Protein AF-A0A7V5QCE8-F1 (afdb_monomer)

pLDDT: mean 85.96, std 11.59, range [43.66, 98.0]

Mean predicted aligned error: 12.0 Å

Structure (mmCIF, N/CA/C/O backbone):
data_AF-A0A7V5QCE8-F1
#
_entry.id   AF-A0A7V5QCE8-F1
#
loop_
_atom_site.group_PDB
_atom_site.id
_atom_site.type_symbol
_atom_site.label_atom_id
_atom_site.label_alt_id
_atom_site.label_comp_id
_atom_site.label_asym_id
_atom_site.label_entity_id
_atom_site.label_seq_id
_atom_site.pdbx_PDB_ins_code
_atom_site.Cartn_x
_atom_site.Cartn_y
_atom_site.Cartn_z
_atom_site.occupancy
_atom_site.B_iso_or_equiv
_atom_site.auth_seq_id
_atom_site.auth_comp_id
_atom_site.auth_asym_id
_atom_site.auth_atom_id
_atom_site.pdbx_PDB_model_num
ATOM 1 N N . GLY A 1 1 ? 12.795 -14.763 -8.910 1.00 82.62 1 GLY A N 1
ATOM 2 C CA . GLY A 1 1 ? 12.294 -13.460 -8.425 1.00 82.62 1 GLY A CA 1
ATOM 3 C C . GLY A 1 1 ? 13.406 -12.450 -8.528 1.00 82.62 1 GLY A C 1
ATOM 4 O O . GLY A 1 1 ? 13.446 -11.736 -9.514 1.00 82.62 1 GLY A O 1
ATOM 5 N N . TYR A 1 2 ? 14.346 -12.500 -7.583 1.00 88.38 2 TYR A N 1
ATOM 6 C CA . TYR A 1 2 ? 15.534 -11.642 -7.561 1.00 88.38 2 TYR A CA 1
ATOM 7 C C . TYR A 1 2 ? 16.381 -11.694 -8.834 1.00 88.38 2 TYR A C 1
ATOM 9 O O . TYR A 1 2 ? 16.757 -10.645 -9.325 1.00 88.38 2 TYR A O 1
ATOM 17 N N . GLU A 1 3 ? 16.598 -12.874 -9.421 1.00 92.88 3 GLU A N 1
ATOM 18 C CA . GLU A 1 3 ? 17.327 -12.991 -10.694 1.00 92.88 3 GLU A CA 1
ATOM 19 C C . GLU A 1 3 ? 16.679 -12.171 -11.818 1.00 92.88 3 GLU A C 1
ATOM 21 O O . GLU A 1 3 ? 17.340 -11.392 -12.486 1.00 92.88 3 GLU A O 1
ATOM 26 N N . ALA A 1 4 ? 15.360 -12.266 -11.984 1.00 93.75 4 ALA A N 1
ATOM 27 C CA . ALA A 1 4 ? 14.660 -11.457 -12.974 1.00 93.75 4 ALA A CA 1
ATOM 28 C C . ALA A 1 4 ? 14.664 -9.958 -12.613 1.00 93.75 4 ALA A C 1
ATOM 30 O O . ALA A 1 4 ? 14.749 -9.129 -13.510 1.00 93.75 4 ALA A O 1
ATOM 31 N N . THR A 1 5 ? 14.626 -9.592 -11.328 1.00 94.75 5 THR A N 1
ATOM 32 C CA . THR A 1 5 ? 14.847 -8.197 -10.910 1.00 94.75 5 THR A CA 1
ATOM 33 C C . THR A 1 5 ? 16.226 -7.706 -11.363 1.00 94.75 5 THR A C 1
ATOM 35 O O . THR A 1 5 ? 16.309 -6.681 -12.027 1.00 94.75 5 THR A O 1
ATOM 38 N N . ASP A 1 6 ? 17.288 -8.460 -11.080 1.00 94.25 6 ASP A N 1
ATOM 39 C CA . ASP A 1 6 ? 18.664 -8.138 -11.480 1.00 94.25 6 ASP A CA 1
ATOM 40 C C . ASP A 1 6 ? 18.814 -8.034 -13.007 1.00 94.25 6 ASP A C 1
ATOM 42 O O . ASP A 1 6 ? 19.388 -7.072 -13.514 1.00 94.25 6 ASP A O 1
ATOM 46 N N . LEU A 1 7 ? 18.210 -8.958 -13.759 1.00 95.44 7 LEU A N 1
ATOM 47 C CA . LEU A 1 7 ? 18.195 -8.913 -15.224 1.00 95.44 7 LEU A CA 1
ATOM 48 C C . LEU A 1 7 ? 17.471 -7.675 -15.775 1.00 95.44 7 LEU A C 1
ATOM 50 O O . LEU A 1 7 ? 17.908 -7.119 -16.780 1.00 95.44 7 LEU A O 1
ATOM 54 N N . ALA A 1 8 ? 16.398 -7.215 -15.123 1.00 94.62 8 ALA A N 1
ATOM 55 C CA . ALA A 1 8 ? 15.732 -5.967 -15.497 1.00 94.62 8 ALA A CA 1
ATOM 56 C C . ALA A 1 8 ? 16.593 -4.735 -15.188 1.00 94.62 8 ALA A C 1
ATOM 58 O O . ALA A 1 8 ? 16.663 -3.828 -16.013 1.00 94.62 8 ALA A O 1
ATOM 59 N N . LEU A 1 9 ? 17.280 -4.713 -14.040 1.00 93.06 9 LEU A N 1
ATOM 60 C CA . LEU A 1 9 ? 18.208 -3.634 -13.675 1.00 93.06 9 LEU A CA 1
ATOM 61 C C . LEU A 1 9 ? 19.393 -3.542 -14.647 1.00 93.06 9 LEU A C 1
ATOM 63 O O . LEU A 1 9 ? 19.863 -2.447 -14.933 1.00 93.06 9 LEU A O 1
ATOM 67 N N . LYS A 1 10 ? 19.849 -4.682 -15.174 1.00 94.31 10 LYS A N 1
ATOM 68 C CA . LYS A 1 10 ? 20.919 -4.781 -16.180 1.00 94.31 10 LYS A CA 1
ATOM 69 C C . LYS A 1 10 ? 20.431 -4.630 -17.627 1.00 94.31 10 LYS A C 1
ATOM 71 O O . LYS A 1 10 ? 21.206 -4.852 -18.551 1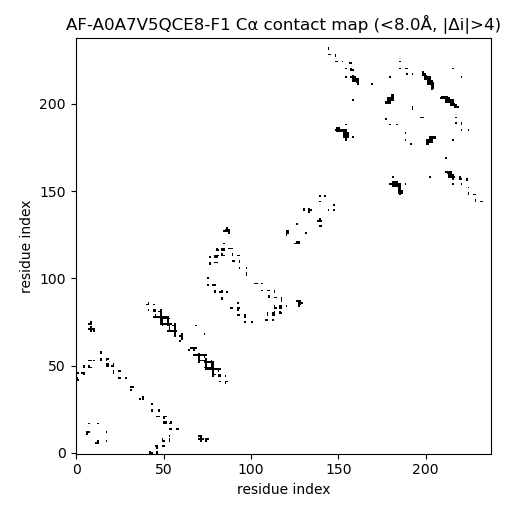.00 94.31 10 LYS A O 1
ATOM 76 N N . GLU A 1 11 ? 19.166 -4.257 -17.826 1.00 94.19 11 GLU A N 1
ATOM 77 C CA . GLU A 1 11 ? 18.586 -3.943 -19.142 1.00 94.19 11 GLU A CA 1
ATOM 78 C C . GLU A 1 11 ? 18.530 -5.140 -20.114 1.00 94.19 11 GLU A C 1
ATOM 80 O O . GLU A 1 11 ? 18.479 -4.971 -21.331 1.00 94.19 11 GLU A O 1
ATOM 85 N N . TYR A 1 12 ? 18.491 -6.374 -19.597 1.00 95.12 12 TYR A N 1
ATOM 86 C CA . TYR A 1 12 ? 18.444 -7.586 -20.429 1.00 95.12 12 TYR A CA 1
ATOM 87 C C . TYR A 1 12 ? 17.051 -7.933 -20.962 1.00 95.12 12 TYR A C 1
ATOM 89 O O . TYR A 1 12 ? 16.925 -8.805 -21.824 1.00 95.12 12 TYR A O 1
ATOM 97 N N . PHE A 1 13 ? 15.994 -7.296 -20.453 1.00 95.75 13 PHE A N 1
ATOM 98 C CA . PHE A 1 13 ? 14.627 -7.612 -20.854 1.00 95.75 13 PHE A CA 1
ATOM 99 C C . PHE A 1 13 ? 14.029 -6.568 -21.800 1.00 95.75 13 PHE A C 1
ATOM 101 O O . PHE A 1 13 ? 14.009 -5.382 -21.472 1.00 95.75 13 PHE A O 1
ATOM 108 N N . PRO A 1 14 ? 13.446 -6.997 -22.935 1.00 96.12 14 PRO A N 1
ATOM 109 C CA . PRO A 1 14 ? 12.660 -6.108 -23.775 1.00 96.12 14 PRO A CA 1
ATOM 110 C C . PRO A 1 14 ? 11.320 -5.765 -23.108 1.00 96.12 14 PRO A C 1
ATOM 112 O O . PRO A 1 14 ? 10.818 -6.500 -22.250 1.00 96.12 14 PRO A O 1
ATOM 115 N N . LEU A 1 15 ? 10.686 -4.686 -23.579 1.00 96.62 15 LEU A N 1
ATOM 116 C CA . LEU A 1 15 ? 9.432 -4.153 -23.031 1.00 96.62 15 LEU A CA 1
ATOM 117 C C . LEU A 1 15 ? 8.332 -5.216 -22.861 1.00 96.62 15 LEU A C 1
ATOM 119 O O . LEU A 1 15 ? 7.683 -5.278 -21.818 1.00 96.62 15 LEU A O 1
ATOM 123 N N . ALA A 1 16 ? 8.144 -6.081 -23.862 1.00 97.31 16 ALA A N 1
ATOM 124 C CA . ALA A 1 16 ? 7.129 -7.134 -23.820 1.00 97.31 16 ALA A CA 1
ATOM 125 C C . ALA A 1 16 ? 7.351 -8.121 -22.659 1.00 97.31 16 ALA A C 1
ATOM 127 O O . ALA A 1 16 ? 6.396 -8.513 -21.985 1.00 97.31 16 ALA A O 1
ATOM 128 N N . VAL A 1 17 ? 8.609 -8.487 -22.388 1.00 97.31 17 VAL A N 1
ATOM 129 C CA . VAL A 1 17 ? 8.956 -9.411 -21.301 1.00 97.31 17 VAL A CA 1
ATOM 130 C C . VAL A 1 17 ? 8.713 -8.744 -19.952 1.00 97.31 17 VAL A C 1
ATOM 132 O O . VAL A 1 17 ? 8.032 -9.338 -19.119 1.00 97.31 17 VAL A O 1
ATOM 135 N N . LEU A 1 18 ? 9.161 -7.497 -19.767 1.00 97.38 18 LEU A N 1
ATOM 136 C CA . LEU A 1 18 ? 8.938 -6.729 -18.534 1.00 97.38 18 LEU A CA 1
ATOM 137 C C . LEU A 1 18 ? 7.449 -6.650 -18.177 1.00 97.38 18 LEU A C 1
ATOM 139 O O . LEU A 1 18 ? 7.059 -6.998 -17.062 1.00 97.38 18 LEU A O 1
ATOM 143 N N . LEU A 1 19 ? 6.605 -6.263 -19.139 1.00 97.88 19 LEU A N 1
ATOM 144 C CA . LEU A 1 19 ? 5.160 -6.166 -18.924 1.00 97.88 19 LEU A CA 1
ATOM 145 C C . LEU A 1 19 ? 4.534 -7.537 -18.643 1.00 97.88 19 LEU A C 1
ATOM 147 O O . LEU A 1 19 ? 3.769 -7.672 -17.689 1.00 97.88 19 LEU A O 1
ATOM 151 N N . SER A 1 20 ? 4.886 -8.572 -19.414 1.00 97.56 20 SER A N 1
ATOM 152 C CA . SER A 1 20 ? 4.339 -9.923 -19.209 1.00 97.56 20 SER A CA 1
ATOM 153 C C . SER A 1 20 ? 4.662 -10.477 -17.817 1.00 97.56 20 SER A C 1
ATOM 155 O O . SER A 1 20 ? 3.779 -10.986 -17.123 1.00 97.56 20 SER A O 1
ATOM 157 N N . LEU A 1 21 ? 5.907 -10.307 -17.368 1.00 97.25 21 LEU A N 1
ATOM 158 C CA . LEU A 1 21 ? 6.383 -10.744 -16.064 1.00 97.25 21 LEU A CA 1
ATOM 159 C C . LEU A 1 21 ? 5.757 -9.937 -14.927 1.00 97.25 21 LEU A C 1
ATOM 161 O O . LEU A 1 21 ? 5.412 -10.508 -13.891 1.00 97.25 21 LEU A O 1
ATOM 165 N N . MET A 1 22 ? 5.562 -8.632 -15.123 1.00 97.50 22 MET A N 1
ATOM 166 C CA . MET A 1 22 ? 4.860 -7.772 -14.173 1.00 97.50 22 MET A CA 1
ATOM 167 C C . MET A 1 22 ? 3.433 -8.277 -13.921 1.00 97.50 22 MET A C 1
ATOM 169 O O . MET A 1 22 ? 3.061 -8.512 -12.769 1.00 97.50 22 MET A O 1
ATOM 173 N N . PHE A 1 23 ? 2.650 -8.518 -14.978 1.00 97.31 23 PHE A N 1
ATOM 174 C CA . PHE A 1 23 ? 1.280 -9.025 -14.842 1.00 97.31 23 PHE A CA 1
ATOM 175 C C . PHE A 1 23 ? 1.244 -10.439 -14.256 1.00 97.31 23 PHE A C 1
ATOM 177 O O . PHE A 1 23 ? 0.481 -10.698 -13.323 1.00 97.31 23 PHE A O 1
ATOM 184 N N . ALA A 1 24 ? 2.111 -11.338 -14.730 1.00 97.00 24 ALA A N 1
ATOM 185 C CA . ALA A 1 24 ? 2.207 -12.695 -14.196 1.00 97.00 24 ALA A CA 1
ATOM 186 C C . ALA A 1 24 ? 2.528 -12.693 -12.693 1.00 97.00 24 ALA A C 1
ATOM 188 O O . ALA A 1 24 ? 1.901 -13.412 -11.911 1.00 97.00 24 ALA A O 1
ATOM 189 N N . LYS A 1 25 ? 3.467 -11.844 -12.256 1.00 96.50 25 LYS A N 1
ATOM 190 C CA . LYS A 1 25 ? 3.832 -11.727 -10.842 1.00 96.50 25 LYS A CA 1
ATOM 191 C C . LYS A 1 25 ? 2.714 -11.117 -10.007 1.00 96.50 25 LYS A C 1
ATOM 193 O O . LYS A 1 25 ? 2.515 -11.568 -8.879 1.00 96.50 25 LYS A O 1
ATOM 198 N N . MET A 1 26 ? 1.987 -10.133 -10.532 1.00 95.69 26 MET A N 1
ATOM 199 C CA . MET A 1 26 ? 0.843 -9.531 -9.844 1.00 95.69 26 MET A CA 1
ATOM 200 C C . MET A 1 26 ? -0.228 -10.587 -9.549 1.00 95.69 26 MET A C 1
ATOM 202 O O . MET A 1 26 ? -0.635 -10.736 -8.397 1.00 95.69 26 MET A O 1
ATOM 206 N N . ILE A 1 27 ? -0.590 -11.394 -10.552 1.00 96.62 27 ILE A N 1
ATOM 207 C CA . ILE A 1 27 ? -1.548 -12.501 -10.408 1.00 96.62 27 ILE A CA 1
ATOM 208 C C . ILE A 1 27 ? -1.033 -13.534 -9.399 1.00 96.62 27 ILE A C 1
ATOM 210 O O . ILE A 1 27 ? -1.741 -13.886 -8.457 1.00 96.62 27 ILE A O 1
ATOM 214 N N . ALA A 1 28 ? 0.219 -13.979 -9.538 1.00 95.00 28 ALA A N 1
ATOM 215 C CA . ALA A 1 28 ? 0.806 -14.955 -8.622 1.00 95.00 28 ALA A CA 1
ATOM 216 C C . ALA A 1 28 ? 0.833 -14.448 -7.167 1.00 95.00 28 ALA A C 1
ATOM 218 O O . ALA A 1 28 ? 0.559 -15.204 -6.234 1.00 95.00 28 ALA A O 1
ATOM 219 N N . THR A 1 29 ? 1.128 -13.161 -6.964 1.00 93.81 29 THR A N 1
ATOM 220 C CA . THR A 1 29 ? 1.177 -12.540 -5.631 1.00 93.81 29 THR A CA 1
ATOM 221 C C . THR A 1 29 ? -0.222 -12.432 -5.029 1.00 93.81 29 THR A C 1
ATOM 223 O O . THR A 1 29 ? -0.402 -12.777 -3.863 1.00 93.81 29 THR A O 1
ATOM 226 N N . ALA A 1 30 ? -1.224 -12.047 -5.826 1.00 93.56 30 ALA A N 1
ATOM 227 C CA . ALA A 1 30 ? -2.620 -12.006 -5.402 1.00 93.56 30 ALA A CA 1
ATOM 228 C C . ALA A 1 30 ? -3.139 -13.395 -4.992 1.00 93.56 30 ALA A C 1
ATOM 230 O O . ALA A 1 30 ? -3.705 -13.533 -3.911 1.00 93.56 30 ALA A O 1
ATOM 231 N N . ILE A 1 31 ? -2.874 -14.436 -5.794 1.00 94.69 31 ILE A N 1
ATOM 232 C CA . ILE A 1 31 ? -3.248 -15.826 -5.471 1.00 94.69 31 ILE A CA 1
ATOM 233 C C . ILE A 1 31 ? -2.573 -16.283 -4.172 1.00 94.69 31 ILE A C 1
ATOM 235 O O . ILE A 1 31 ? -3.220 -16.884 -3.314 1.00 94.69 31 ILE A O 1
ATOM 239 N N . THR A 1 32 ? -1.288 -15.967 -3.995 1.00 93.12 32 THR A N 1
ATOM 240 C CA . THR A 1 32 ? -0.524 -16.349 -2.795 1.00 93.12 32 THR A CA 1
ATOM 241 C C . THR A 1 32 ? -1.080 -15.680 -1.534 1.00 93.12 32 THR A C 1
ATOM 243 O O . THR A 1 32 ? -1.289 -16.352 -0.523 1.00 93.12 32 THR A O 1
ATOM 246 N N . LEU A 1 33 ? -1.374 -14.375 -1.604 1.00 89.62 33 LEU A N 1
ATOM 247 C CA . LEU A 1 33 ? -1.984 -13.615 -0.506 1.00 89.62 33 LEU A CA 1
ATOM 248 C C . LEU A 1 33 ? -3.399 -14.119 -0.186 1.00 89.62 33 LEU A C 1
ATOM 250 O O . LEU A 1 33 ? -3.727 -14.322 0.982 1.00 89.62 33 LEU A O 1
ATOM 254 N N . ALA A 1 34 ? -4.221 -14.375 -1.209 1.00 89.88 34 ALA A N 1
ATOM 255 C CA . ALA A 1 34 ? -5.584 -14.883 -1.044 1.00 89.88 34 ALA A CA 1
ATOM 256 C C . ALA A 1 34 ? -5.613 -16.288 -0.421 1.00 89.88 34 ALA A C 1
ATOM 258 O O . ALA A 1 34 ? -6.472 -16.585 0.407 1.00 89.88 34 ALA A O 1
ATOM 259 N N . SER A 1 35 ? -4.626 -17.123 -0.750 1.00 91.81 35 SER A N 1
ATOM 260 C CA . SER A 1 35 ? -4.473 -18.474 -0.195 1.00 91.81 35 SER A CA 1
ATOM 261 C C . SER A 1 35 ? -3.982 -18.487 1.257 1.00 91.81 35 SER A C 1
ATOM 263 O O . SER A 1 35 ? -3.772 -19.561 1.815 1.00 91.81 35 SER A O 1
ATOM 265 N N . ARG A 1 36 ? -3.769 -17.312 1.878 1.00 86.50 36 ARG A N 1
ATOM 266 C CA . ARG A 1 36 ? -3.203 -17.158 3.231 1.00 86.50 36 ARG A CA 1
ATOM 267 C C . ARG A 1 36 ? -1.863 -17.880 3.403 1.00 86.50 36 ARG A C 1
ATOM 269 O O . ARG A 1 36 ? -1.509 -18.291 4.507 1.00 86.50 36 ARG A O 1
ATOM 276 N N . PHE A 1 37 ? -1.114 -18.037 2.314 1.00 86.88 37 PHE A N 1
ATOM 277 C CA . PHE A 1 37 ? 0.217 -18.618 2.377 1.00 86.88 37 PHE A CA 1
ATOM 278 C C . PHE A 1 37 ? 1.134 -17.673 3.163 1.00 86.88 37 PHE A C 1
ATOM 280 O O . PHE A 1 37 ? 1.025 -16.453 3.022 1.00 86.88 37 PHE A O 1
ATOM 287 N N . GLY A 1 38 ? 2.022 -18.224 3.996 1.00 74.31 38 GLY A N 1
ATOM 288 C CA . GLY A 1 38 ? 2.912 -17.479 4.898 1.00 74.31 38 GLY A CA 1
ATOM 289 C C . GLY A 1 38 ? 4.030 -16.713 4.181 1.00 74.31 38 GLY A C 1
ATOM 290 O O . GLY A 1 38 ? 5.205 -16.954 4.437 1.00 74.31 38 GLY A O 1
ATOM 291 N N . GLY A 1 39 ? 3.672 -15.824 3.255 1.00 80.50 39 GLY A N 1
ATOM 292 C CA . GLY A 1 39 ? 4.578 -14.954 2.512 1.00 80.50 39 GLY A CA 1
ATOM 293 C C . GLY A 1 39 ? 4.475 -13.486 2.932 1.00 80.50 39 GLY A C 1
ATOM 294 O O . GLY A 1 39 ? 3.624 -13.096 3.727 1.00 80.50 39 GLY A O 1
ATOM 295 N N . GLY A 1 40 ? 5.351 -12.658 2.363 1.00 87.25 40 GLY A N 1
ATOM 296 C CA . GLY A 1 40 ? 5.351 -11.206 2.545 1.00 87.25 40 GLY A CA 1
ATOM 297 C C . GLY A 1 40 ? 5.195 -10.452 1.223 1.00 87.25 40 GLY A C 1
ATOM 298 O O . GLY A 1 40 ? 5.386 -11.012 0.144 1.00 87.25 40 GLY A O 1
ATOM 299 N N . VAL A 1 41 ? 4.892 -9.155 1.311 1.00 92.44 41 VAL A N 1
ATOM 300 C CA . VAL A 1 41 ? 4.712 -8.267 0.143 1.00 92.44 41 VAL A CA 1
ATOM 301 C C . VAL A 1 41 ? 5.996 -7.572 -0.317 1.00 92.44 41 VAL A C 1
ATOM 303 O O . VAL A 1 41 ? 6.027 -7.025 -1.413 1.00 92.44 41 VAL A O 1
ATOM 306 N N . PHE A 1 42 ? 7.070 -7.659 0.472 1.00 92.81 42 PHE A N 1
ATOM 307 C CA . PHE A 1 42 ? 8.336 -6.958 0.238 1.00 92.81 42 PHE A CA 1
ATOM 308 C C . PHE A 1 42 ? 9.036 -7.345 -1.079 1.00 92.81 42 PHE A C 1
ATOM 310 O O . PHE A 1 42 ? 9.282 -6.510 -1.946 1.00 92.81 42 PHE A O 1
ATOM 317 N N . SER A 1 43 ? 9.351 -8.631 -1.264 1.00 93.88 43 SER A N 1
ATOM 318 C CA . SER A 1 43 ? 10.028 -9.087 -2.487 1.00 93.88 43 SER A CA 1
ATOM 319 C C . SER A 1 43 ? 9.160 -8.892 -3.745 1.00 93.88 43 SER A C 1
ATOM 321 O O . SER A 1 43 ? 9.677 -8.398 -4.751 1.00 93.88 43 SER A O 1
ATOM 323 N N . PRO A 1 44 ? 7.841 -9.190 -3.719 1.00 95.06 44 PRO A N 1
ATOM 324 C CA . PRO A 1 44 ? 6.949 -8.840 -4.821 1.00 95.06 44 PRO A CA 1
ATOM 325 C C . PRO A 1 44 ? 6.913 -7.344 -5.149 1.00 95.06 44 PRO A C 1
ATOM 327 O O . PRO A 1 44 ? 6.921 -7.011 -6.330 1.00 95.06 44 PRO A O 1
ATOM 330 N N . SER A 1 45 ? 6.910 -6.446 -4.156 1.00 95.56 45 SER A N 1
ATOM 331 C CA . SER A 1 45 ? 6.873 -5.001 -4.418 1.00 95.56 45 SER A CA 1
ATOM 332 C C . SER A 1 45 ? 8.143 -4.502 -5.104 1.00 95.56 45 SER A C 1
ATOM 334 O O . SER A 1 45 ? 8.047 -3.733 -6.057 1.00 95.56 45 SER A O 1
ATOM 336 N N . LEU A 1 46 ? 9.318 -4.997 -4.691 1.00 95.88 46 LEU A N 1
ATOM 337 C CA . LEU A 1 46 ? 10.582 -4.682 -5.366 1.00 95.88 46 LEU A CA 1
ATOM 338 C C . LEU A 1 46 ? 10.569 -5.156 -6.821 1.00 95.88 46 LEU A C 1
ATOM 340 O O . LEU A 1 46 ? 10.906 -4.407 -7.734 1.00 95.88 46 LEU A O 1
ATOM 344 N N . TYR A 1 47 ? 10.142 -6.402 -7.035 1.00 97.12 47 TYR A N 1
ATOM 345 C CA . TYR A 1 47 ? 10.052 -6.998 -8.363 1.00 97.12 47 TYR A CA 1
ATOM 346 C C . TYR A 1 47 ? 9.126 -6.205 -9.286 1.00 97.12 47 TYR A C 1
ATOM 348 O O . TYR A 1 47 ? 9.516 -5.843 -10.392 1.00 97.12 47 TYR A O 1
ATOM 356 N N . LEU A 1 48 ? 7.900 -5.930 -8.833 1.00 97.81 48 LEU A N 1
ATOM 357 C CA . LEU A 1 48 ? 6.908 -5.204 -9.623 1.00 97.81 48 LEU A CA 1
ATOM 358 C C . LEU A 1 48 ? 7.388 -3.789 -9.947 1.00 97.81 48 LEU A C 1
ATOM 360 O O . LEU A 1 48 ? 7.241 -3.353 -11.085 1.00 97.81 48 LEU A O 1
ATOM 364 N N . GLY A 1 49 ? 8.017 -3.110 -8.986 1.00 97.38 49 GLY A N 1
ATOM 365 C CA . GLY A 1 49 ? 8.603 -1.795 -9.210 1.00 97.38 49 GLY A CA 1
ATOM 366 C C . GLY A 1 49 ? 9.740 -1.802 -10.229 1.00 97.38 49 GLY A C 1
ATOM 367 O O . GLY A 1 49 ? 9.766 -0.936 -11.099 1.00 97.38 49 GLY A O 1
ATOM 368 N N . ALA A 1 50 ? 10.632 -2.796 -10.186 1.00 97.38 50 ALA A N 1
ATOM 369 C CA . ALA A 1 50 ? 11.710 -2.927 -11.166 1.00 97.38 50 ALA A CA 1
ATOM 370 C C . ALA A 1 50 ? 11.175 -3.147 -12.588 1.00 97.38 50 ALA A C 1
ATOM 372 O O . ALA A 1 50 ? 11.618 -2.484 -13.524 1.00 97.38 50 ALA A O 1
ATOM 373 N N . MET A 1 51 ? 10.182 -4.031 -12.749 1.00 98.00 51 MET A N 1
ATOM 374 C CA . MET A 1 51 ? 9.560 -4.280 -14.055 1.00 98.00 51 MET A CA 1
ATOM 375 C C . MET A 1 51 ? 8.828 -3.040 -14.581 1.00 98.00 51 MET A C 1
ATOM 377 O O . MET A 1 51 ? 8.991 -2.680 -15.745 1.00 98.00 51 MET A O 1
ATOM 381 N N . ALA A 1 52 ? 8.047 -2.372 -13.725 1.00 97.88 52 ALA A N 1
ATOM 382 C CA . ALA A 1 52 ? 7.299 -1.171 -14.089 1.00 97.88 52 ALA A CA 1
ATOM 383 C C . ALA A 1 52 ? 8.229 -0.004 -14.447 1.00 97.88 52 ALA A C 1
ATOM 385 O O . ALA A 1 52 ? 8.026 0.658 -15.462 1.00 97.88 52 ALA A O 1
ATOM 386 N N . GLY A 1 53 ? 9.272 0.217 -13.645 1.00 96.81 53 GLY A N 1
ATOM 387 C CA . GLY A 1 53 ? 10.278 1.248 -13.880 1.00 96.81 53 GLY A CA 1
ATOM 388 C C . GLY A 1 53 ? 11.082 1.000 -15.154 1.00 96.81 53 GLY A C 1
ATOM 389 O O . GLY A 1 53 ? 11.204 1.900 -15.978 1.00 96.81 53 GLY A O 1
ATOM 390 N N . GLY A 1 54 ? 11.557 -0.229 -15.376 1.00 96.56 54 GLY A N 1
ATOM 391 C CA . GLY A 1 54 ? 12.266 -0.589 -16.608 1.00 96.56 54 GLY A CA 1
ATOM 392 C C . GLY A 1 54 ? 11.387 -0.423 -17.850 1.00 96.56 54 GLY A C 1
ATOM 393 O O . GLY A 1 54 ? 11.817 0.158 -18.846 1.00 96.56 54 GLY A O 1
ATOM 394 N N . ALA A 1 55 ? 10.121 -0.852 -17.774 1.00 97.19 55 ALA A N 1
ATOM 395 C CA . ALA A 1 55 ? 9.158 -0.667 -18.858 1.00 97.19 55 ALA A CA 1
ATOM 396 C C . ALA A 1 55 ? 8.913 0.821 -19.142 1.00 97.19 55 ALA A C 1
ATOM 398 O O . ALA A 1 55 ? 8.928 1.236 -20.301 1.00 97.19 55 ALA A O 1
ATOM 399 N N . PHE A 1 56 ? 8.749 1.632 -18.092 1.00 95.88 56 PHE A N 1
ATOM 400 C CA . PHE A 1 56 ? 8.634 3.082 -18.215 1.00 95.88 56 PHE A CA 1
ATOM 401 C C . PHE A 1 56 ? 9.872 3.694 -18.877 1.00 95.88 56 PHE A C 1
ATOM 403 O O . PHE A 1 56 ? 9.717 4.508 -19.781 1.00 95.88 56 PHE A O 1
ATOM 410 N N . GLY A 1 57 ? 11.079 3.270 -18.496 1.00 94.62 57 GLY A N 1
ATOM 411 C CA . GLY A 1 57 ? 12.328 3.746 -19.094 1.00 94.62 57 GLY A CA 1
ATOM 412 C C . GLY A 1 57 ? 12.407 3.484 -20.600 1.00 94.62 57 GLY A C 1
ATOM 413 O O . GLY A 1 57 ? 12.695 4.400 -21.364 1.00 94.62 57 GLY A O 1
ATOM 414 N N . ILE A 1 58 ? 12.070 2.267 -21.047 1.00 94.50 58 ILE A N 1
ATOM 415 C CA . ILE A 1 58 ? 12.055 1.920 -22.481 1.00 94.50 58 ILE A CA 1
ATOM 416 C C . ILE A 1 58 ? 11.012 2.753 -23.243 1.00 94.50 58 ILE A C 1
ATOM 418 O O . ILE A 1 58 ? 11.287 3.256 -24.335 1.00 94.50 58 ILE A O 1
ATOM 422 N N . ILE A 1 59 ? 9.816 2.924 -22.672 1.00 94.00 59 ILE A N 1
ATOM 423 C CA . ILE A 1 59 ? 8.757 3.743 -23.279 1.00 94.00 59 ILE A CA 1
ATOM 424 C C . ILE A 1 59 ? 9.206 5.206 -23.365 1.00 94.00 59 ILE A C 1
ATOM 426 O O . ILE A 1 59 ? 9.098 5.813 -24.427 1.00 94.00 59 ILE A O 1
ATOM 430 N N . ALA A 1 60 ? 9.749 5.766 -22.283 1.00 91.75 60 ALA A N 1
ATOM 431 C CA . ALA A 1 60 ? 10.211 7.150 -22.228 1.00 91.75 60 ALA A CA 1
ATOM 432 C C . ALA A 1 60 ? 11.326 7.420 -23.249 1.00 91.75 60 ALA A C 1
ATOM 434 O O . ALA A 1 60 ? 11.239 8.396 -23.995 1.00 91.75 60 ALA A O 1
ATOM 435 N N . ALA A 1 61 ? 12.308 6.521 -23.352 1.00 90.88 61 ALA A N 1
ATOM 436 C CA . ALA A 1 61 ? 13.381 6.604 -24.343 1.00 90.88 61 ALA A CA 1
ATOM 437 C C . ALA A 1 61 ? 12.868 6.522 -25.792 1.00 90.88 61 ALA A C 1
ATOM 439 O O . ALA A 1 61 ? 13.483 7.085 -26.693 1.00 90.88 61 ALA A O 1
ATOM 440 N N . SER A 1 62 ? 11.721 5.873 -26.027 1.00 88.56 62 SER A N 1
ATOM 441 C CA . SER A 1 62 ? 11.105 5.802 -27.360 1.00 88.56 62 SER A CA 1
ATOM 442 C C . SER A 1 62 ? 10.490 7.137 -27.804 1.00 88.56 62 SER A C 1
ATOM 444 O O . SER A 1 62 ? 10.425 7.406 -29.001 1.00 88.56 62 SER A O 1
ATOM 446 N N . PHE A 1 63 ? 10.039 7.975 -26.862 1.00 88.44 63 PHE A N 1
ATOM 447 C CA . PHE A 1 63 ? 9.477 9.302 -27.154 1.00 88.44 63 PHE A CA 1
ATOM 448 C C . PHE A 1 63 ? 10.516 10.423 -27.081 1.00 88.44 63 PHE A C 1
ATOM 450 O O . PHE A 1 63 ? 10.444 11.372 -27.859 1.00 88.44 63 PHE A O 1
ATOM 457 N N . TYR A 1 64 ? 11.478 10.316 -26.161 1.00 88.25 64 TYR A N 1
ATOM 458 C CA . TYR A 1 64 ? 12.502 11.331 -25.916 1.00 88.25 64 TYR A CA 1
ATOM 459 C C . TYR A 1 64 ? 13.901 10.694 -25.829 1.00 88.25 64 TYR A C 1
ATOM 461 O O . TYR A 1 64 ? 14.459 10.602 -24.733 1.00 88.25 64 TYR A O 1
ATOM 469 N N . PRO A 1 65 ? 14.491 10.264 -26.961 1.00 81.88 65 PRO A N 1
ATOM 470 C CA . PRO A 1 65 ? 15.763 9.536 -26.970 1.00 81.88 65 PRO A CA 1
ATOM 471 C C . PRO A 1 65 ? 16.921 10.335 -26.362 1.00 81.88 65 PRO A C 1
ATOM 473 O O . PRO A 1 65 ? 17.747 9.776 -25.651 1.00 81.88 65 PRO A O 1
ATOM 476 N N . ASP A 1 66 ? 16.940 11.651 -26.590 1.00 79.00 66 ASP A N 1
ATOM 477 C CA . ASP A 1 66 ? 18.028 12.536 -26.151 1.00 79.00 66 ASP A CA 1
ATOM 478 C C . ASP A 1 66 ? 17.915 12.970 -24.677 1.00 79.00 66 ASP A C 1
ATOM 480 O O . ASP A 1 66 ? 18.864 13.512 -24.114 1.00 79.00 66 ASP A O 1
ATOM 484 N N . LEU A 1 67 ? 16.752 12.760 -24.048 1.00 76.06 67 LEU A N 1
ATOM 485 C CA . LEU A 1 67 ? 16.477 13.131 -22.650 1.00 76.06 67 LEU A CA 1
ATOM 486 C C . LEU A 1 67 ? 16.321 11.910 -21.731 1.00 76.06 67 LEU A C 1
ATOM 488 O O . LEU A 1 67 ? 16.249 12.064 -20.511 1.00 76.06 67 LEU A O 1
ATOM 492 N N . GLY A 1 68 ? 16.210 10.710 -22.304 1.00 69.69 68 GLY A N 1
ATOM 493 C CA . GLY A 1 68 ? 16.010 9.471 -21.567 1.00 69.69 68 GLY A CA 1
ATOM 494 C C . GLY A 1 68 ? 17.288 9.000 -20.877 1.00 69.69 68 GLY A C 1
ATOM 495 O O . GLY A 1 68 ? 18.334 8.863 -21.505 1.00 69.69 68 GLY A O 1
ATOM 496 N N . SER A 1 69 ? 17.191 8.701 -19.582 1.00 81.56 69 SER A N 1
ATOM 497 C CA . SER A 1 69 ? 18.225 7.938 -18.872 1.00 81.56 69 SER A CA 1
ATOM 498 C C . SER A 1 69 ? 18.174 6.447 -19.237 1.00 81.56 69 SER A C 1
ATOM 500 O O . SER A 1 69 ? 17.252 5.979 -19.906 1.00 81.56 69 SER A O 1
ATOM 502 N N . SER A 1 70 ? 19.154 5.678 -18.759 1.00 87.56 70 SER A N 1
ATOM 503 C CA . SER A 1 70 ? 19.187 4.226 -18.954 1.00 87.56 70 SER A CA 1
ATOM 504 C C . SER A 1 70 ? 17.952 3.545 -18.341 1.00 87.56 70 SER A C 1
ATOM 506 O O . SER A 1 70 ? 17.435 3.973 -17.301 1.00 87.56 70 SER A O 1
ATOM 508 N N . SER A 1 71 ? 17.456 2.477 -18.973 1.00 88.69 71 SER A N 1
ATOM 509 C CA . SER A 1 71 ? 16.247 1.787 -18.500 1.00 88.69 71 SER A CA 1
ATOM 510 C C . SER A 1 71 ? 16.454 1.137 -17.125 1.00 88.69 71 SER A C 1
ATOM 512 O O . SER A 1 71 ? 15.521 1.084 -16.318 1.00 88.69 71 SER A O 1
ATOM 514 N N . GLY A 1 72 ? 17.694 0.752 -16.808 1.00 91.50 72 GLY A N 1
ATOM 515 C CA . GLY A 1 72 ? 18.097 0.228 -15.506 1.00 91.50 72 GLY A CA 1
ATOM 516 C C . GLY A 1 72 ? 17.957 1.258 -14.387 1.00 91.50 72 GLY A C 1
ATOM 517 O O . GLY A 1 72 ? 17.482 0.927 -13.299 1.00 91.50 72 GLY A O 1
ATOM 518 N N . LEU A 1 73 ? 18.258 2.533 -14.659 1.00 92.19 73 LEU A N 1
ATOM 519 C CA . LEU A 1 73 ? 18.051 3.617 -13.697 1.00 92.19 73 LEU A CA 1
ATOM 520 C C . LEU A 1 73 ? 16.566 3.756 -13.346 1.00 92.19 73 LEU A C 1
ATOM 522 O O . LEU A 1 73 ? 16.208 3.783 -12.167 1.00 92.19 73 LEU A O 1
ATOM 526 N N . TYR A 1 74 ? 15.681 3.775 -14.346 1.00 94.31 74 TYR A N 1
ATOM 527 C CA . TYR A 1 74 ? 14.238 3.821 -14.093 1.00 94.31 74 TYR A CA 1
ATOM 528 C C . TYR A 1 74 ? 13.737 2.570 -13.365 1.00 94.31 74 TYR A C 1
ATOM 530 O O . TYR A 1 74 ? 12.857 2.687 -12.512 1.00 94.31 74 TYR A O 1
ATOM 538 N N . ALA A 1 75 ? 14.309 1.391 -13.633 1.00 95.69 75 ALA A N 1
ATOM 539 C CA . ALA A 1 75 ? 14.002 0.169 -12.891 1.00 95.69 75 ALA A CA 1
ATOM 540 C C . ALA A 1 75 ? 14.352 0.298 -11.398 1.00 95.69 75 ALA A C 1
ATOM 542 O O . ALA A 1 75 ? 13.528 -0.050 -10.553 1.00 95.69 75 ALA A O 1
ATOM 543 N N . ILE A 1 76 ? 15.515 0.860 -11.050 1.00 95.06 76 ILE A N 1
ATOM 544 C CA . ILE A 1 76 ? 15.907 1.114 -9.650 1.00 95.06 76 ILE A CA 1
ATOM 545 C C . ILE A 1 76 ? 14.937 2.093 -8.977 1.00 95.06 76 ILE A C 1
ATOM 547 O O . ILE A 1 76 ? 14.450 1.839 -7.871 1.00 95.06 76 ILE A O 1
ATOM 551 N N . LEU A 1 77 ? 14.618 3.198 -9.652 1.00 95.50 77 LEU A N 1
ATOM 552 C CA . LEU A 1 77 ? 13.698 4.206 -9.124 1.00 95.50 77 LEU A CA 1
ATOM 553 C C . LEU A 1 77 ? 12.279 3.643 -8.935 1.00 95.50 77 LEU A C 1
ATOM 555 O O . LEU A 1 77 ? 11.656 3.870 -7.896 1.00 95.50 77 LEU A O 1
ATOM 559 N N . GLY A 1 78 ? 11.785 2.860 -9.897 1.00 96.56 78 GLY A N 1
ATOM 560 C CA . GLY A 1 78 ? 10.492 2.178 -9.818 1.00 96.56 78 GLY A CA 1
ATOM 561 C C . GLY A 1 78 ? 10.449 1.122 -8.714 1.00 96.56 78 GLY A C 1
ATOM 562 O O . GLY A 1 78 ? 9.467 1.048 -7.972 1.00 96.56 78 GLY A O 1
ATOM 563 N N . MET A 1 79 ? 11.528 0.350 -8.550 1.00 95.88 79 MET A N 1
ATOM 564 C CA . MET A 1 79 ? 11.701 -0.624 -7.468 1.00 95.88 79 MET A CA 1
ATOM 565 C C . MET A 1 79 ? 11.519 0.037 -6.098 1.00 95.88 79 MET A C 1
ATOM 567 O O . MET A 1 79 ? 10.727 -0.448 -5.286 1.00 95.88 79 MET A O 1
ATOM 571 N N . GLY A 1 80 ? 12.193 1.167 -5.859 1.00 95.81 80 GLY A N 1
ATOM 572 C CA . GLY A 1 80 ? 12.036 1.927 -4.620 1.00 95.81 80 GLY A CA 1
ATOM 573 C C . GLY A 1 80 ? 10.657 2.564 -4.477 1.00 95.81 80 GLY A C 1
ATOM 574 O O . GLY A 1 80 ? 10.053 2.465 -3.412 1.00 95.81 80 GLY A O 1
ATOM 575 N N . GLY A 1 81 ? 10.120 3.163 -5.543 1.00 96.75 81 GLY A N 1
ATOM 576 C CA . GLY A 1 81 ? 8.812 3.822 -5.526 1.00 96.75 81 GLY A CA 1
ATOM 577 C C . GLY A 1 81 ? 7.668 2.878 -5.149 1.00 96.75 81 GLY A C 1
ATOM 578 O O . GLY A 1 81 ? 6.871 3.203 -4.266 1.00 96.75 81 GLY A O 1
ATOM 579 N N . VAL A 1 82 ? 7.602 1.691 -5.760 1.00 96.75 82 VAL A N 1
ATOM 580 C CA . VAL A 1 82 ? 6.557 0.698 -5.454 1.00 96.75 82 VAL A CA 1
ATOM 581 C C . VAL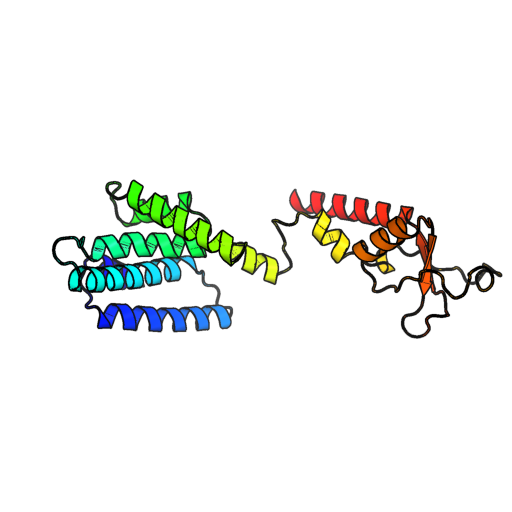 A 1 82 ? 6.766 0.081 -4.074 1.00 96.75 82 VAL A C 1
ATOM 583 O O . VAL A 1 82 ? 5.803 -0.055 -3.319 1.00 96.75 82 VAL A O 1
ATOM 586 N N . ALA A 1 83 ? 8.005 -0.252 -3.699 1.00 95.62 83 ALA A N 1
ATOM 587 C CA . ALA A 1 83 ? 8.286 -0.754 -2.356 1.00 95.62 83 ALA A CA 1
ATOM 588 C C . ALA A 1 83 ? 7.898 0.269 -1.279 1.00 95.62 83 ALA A C 1
ATOM 590 O O . ALA A 1 83 ? 7.249 -0.091 -0.303 1.00 95.62 83 ALA A O 1
ATOM 591 N N . ALA A 1 84 ? 8.194 1.551 -1.482 1.00 95.38 84 ALA A N 1
ATOM 592 C CA . ALA A 1 84 ? 7.850 2.595 -0.527 1.00 95.38 84 ALA A CA 1
ATOM 593 C C . ALA A 1 84 ? 6.337 2.778 -0.380 1.00 95.38 84 ALA A C 1
ATOM 595 O O . ALA A 1 84 ? 5.856 2.892 0.746 1.00 95.38 84 ALA A O 1
ATOM 596 N N . ALA A 1 85 ? 5.589 2.754 -1.489 1.00 94.94 85 ALA A N 1
ATOM 597 C CA . ALA A 1 85 ? 4.127 2.808 -1.465 1.00 94.94 85 ALA A CA 1
ATOM 598 C C . ALA A 1 85 ? 3.528 1.643 -0.666 1.00 94.94 85 ALA A C 1
ATOM 600 O O . ALA A 1 85 ? 2.661 1.840 0.182 1.00 94.94 85 ALA A O 1
ATOM 601 N N . VAL A 1 86 ? 4.012 0.422 -0.902 1.00 93.81 86 VAL A N 1
ATOM 602 C CA . VAL A 1 86 ? 3.491 -0.772 -0.223 1.00 93.81 86 VAL A CA 1
ATOM 603 C C . VAL A 1 86 ? 3.865 -0.772 1.260 1.00 93.81 86 VAL A C 1
ATOM 605 O O . VAL A 1 86 ? 3.010 -0.994 2.118 1.00 93.81 86 VAL A O 1
ATOM 608 N N . LEU A 1 87 ? 5.135 -0.516 1.579 1.00 92.56 87 LEU A N 1
ATOM 609 C CA . LEU A 1 87 ? 5.660 -0.651 2.938 1.00 92.56 87 LEU A CA 1
ATOM 610 C C . LEU A 1 87 ? 5.294 0.543 3.831 1.00 92.56 87 LEU A C 1
ATOM 612 O O . LEU A 1 87 ? 5.113 0.369 5.034 1.00 92.56 87 LEU A O 1
ATOM 616 N N . GLY A 1 88 ? 5.181 1.748 3.266 1.00 88.50 88 GLY A N 1
ATOM 617 C CA . GLY A 1 88 ? 4.967 2.987 4.021 1.00 88.50 88 GLY A CA 1
ATOM 618 C C . GLY A 1 88 ? 6.172 3.422 4.864 1.00 88.50 88 GLY A C 1
ATOM 619 O O . GLY A 1 88 ? 6.006 4.172 5.819 1.00 88.50 88 GLY A O 1
ATOM 620 N N . ALA A 1 89 ? 7.378 2.940 4.540 1.00 89.94 89 ALA A N 1
ATOM 621 C CA . ALA A 1 89 ? 8.613 3.212 5.280 1.00 89.94 89 ALA A CA 1
ATOM 622 C C . ALA A 1 89 ? 9.676 3.845 4.358 1.00 89.94 89 ALA A C 1
ATOM 624 O O . ALA A 1 89 ? 10.606 3.154 3.935 1.00 89.94 89 ALA A O 1
ATOM 625 N N . PRO A 1 90 ? 9.555 5.138 4.001 1.00 89.44 90 PRO A N 1
ATOM 626 C CA . PRO A 1 90 ? 10.337 5.748 2.925 1.00 89.44 90 PRO A CA 1
ATOM 627 C C . PRO A 1 90 ? 11.852 5.746 3.181 1.00 89.44 90 PRO A C 1
ATOM 629 O O . PRO A 1 90 ? 12.618 5.341 2.309 1.00 89.44 90 PRO A O 1
ATOM 632 N N . ILE A 1 91 ? 12.300 6.109 4.389 1.00 91.38 91 ILE A N 1
ATOM 633 C CA . ILE A 1 91 ? 13.736 6.136 4.726 1.00 91.38 91 ILE A CA 1
ATOM 634 C C . ILE A 1 91 ? 14.331 4.722 4.665 1.00 91.38 91 ILE A C 1
ATOM 636 O O . ILE A 1 91 ? 15.307 4.492 3.957 1.00 91.38 91 ILE A O 1
ATOM 640 N N . SER A 1 92 ? 13.707 3.760 5.353 1.00 92.69 92 SER A N 1
ATOM 641 C CA . SER A 1 92 ? 14.178 2.369 5.380 1.00 92.69 92 SER A CA 1
ATOM 642 C C . SER A 1 92 ? 14.166 1.734 3.989 1.00 92.69 92 SER A C 1
ATOM 644 O O . SER A 1 92 ? 15.145 1.102 3.606 1.00 92.69 92 SER A O 1
ATOM 646 N N . THR A 1 93 ? 13.108 1.959 3.204 1.00 93.00 93 THR A N 1
ATOM 647 C CA . THR A 1 93 ? 13.025 1.457 1.825 1.00 93.00 93 THR A CA 1
ATOM 648 C C . THR A 1 93 ? 14.183 1.984 0.992 1.00 93.00 93 THR A C 1
ATOM 650 O O . THR A 1 93 ? 14.851 1.207 0.320 1.00 93.00 93 THR A O 1
ATOM 653 N N . THR A 1 94 ? 14.453 3.286 1.076 1.00 92.62 94 THR A N 1
ATOM 654 C CA . THR A 1 94 ? 15.542 3.922 0.330 1.00 92.62 94 THR A CA 1
ATOM 655 C C . THR A 1 94 ? 16.895 3.297 0.688 1.00 92.62 94 THR A C 1
ATOM 657 O O . THR A 1 94 ? 17.641 2.922 -0.212 1.00 92.62 94 THR A O 1
ATOM 660 N N . LEU A 1 95 ? 17.180 3.106 1.981 1.00 92.00 95 LEU A N 1
ATOM 661 C CA . LEU A 1 95 ? 18.415 2.455 2.432 1.00 92.00 95 LEU A CA 1
ATOM 662 C C . LEU A 1 95 ? 18.542 1.026 1.902 1.00 92.00 95 LEU A C 1
ATOM 664 O O . LEU A 1 95 ? 19.600 0.655 1.407 1.00 92.00 95 LEU A O 1
ATOM 668 N N . ILE A 1 96 ? 17.465 0.237 1.948 1.00 92.81 96 ILE A N 1
ATOM 669 C CA . ILE A 1 96 ? 17.496 -1.138 1.437 1.00 92.81 96 ILE A CA 1
ATOM 670 C C . ILE A 1 96 ? 17.797 -1.157 -0.064 1.00 92.81 96 ILE A C 1
ATOM 672 O O . ILE A 1 96 ? 18.574 -1.991 -0.516 1.00 92.81 96 ILE A O 1
ATOM 676 N N . ILE A 1 97 ? 17.216 -0.240 -0.843 1.00 92.50 97 ILE A N 1
ATOM 677 C CA . ILE A 1 97 ? 17.540 -0.150 -2.269 1.00 92.50 97 ILE A CA 1
ATOM 678 C C . ILE A 1 97 ? 19.020 0.177 -2.469 1.00 92.50 97 ILE A C 1
ATOM 680 O O . ILE A 1 97 ? 19.649 -0.486 -3.284 1.00 92.50 97 ILE A O 1
ATOM 684 N N . PHE A 1 98 ? 19.587 1.128 -1.720 1.00 90.50 98 PHE A N 1
ATOM 685 C CA . PHE A 1 98 ? 21.011 1.459 -1.841 1.00 90.50 98 PHE A CA 1
ATOM 686 C C . PHE A 1 98 ? 21.919 0.275 -1.542 1.00 90.50 98 PHE A C 1
ATOM 688 O O . PHE A 1 98 ? 22.846 0.021 -2.306 1.00 90.50 98 PHE A O 1
ATOM 695 N N . GLU A 1 99 ? 21.630 -0.471 -0.478 1.00 90.00 99 GLU A N 1
ATOM 696 C CA . GLU A 1 99 ? 22.381 -1.681 -0.133 1.00 90.00 99 GLU A CA 1
ATOM 697 C C . GLU A 1 99 ? 22.286 -2.740 -1.242 1.00 90.00 99 GLU A C 1
ATOM 699 O O . GLU A 1 99 ? 23.266 -3.414 -1.550 1.00 90.00 99 GLU A O 1
ATOM 704 N N . LEU A 1 100 ? 21.125 -2.866 -1.893 1.00 88.56 100 LEU A N 1
ATOM 705 C CA . LEU A 1 100 ? 20.924 -3.819 -2.989 1.00 88.56 100 LEU A CA 1
ATOM 706 C C . LEU A 1 100 ? 21.570 -3.378 -4.309 1.00 88.56 100 LEU A C 1
ATOM 708 O O . LEU A 1 100 ? 21.979 -4.235 -5.090 1.00 88.56 100 LEU A O 1
ATOM 712 N N . THR A 1 101 ? 21.640 -2.074 -4.588 1.00 86.12 101 THR A N 1
ATOM 713 C CA . THR A 1 101 ? 22.171 -1.542 -5.856 1.00 86.12 101 THR A CA 1
ATOM 714 C C . THR A 1 101 ? 23.629 -1.100 -5.771 1.00 86.12 101 THR A C 1
ATOM 716 O O . THR A 1 101 ? 24.246 -0.868 -6.806 1.00 86.12 101 THR A O 1
ATOM 719 N N . GLY A 1 102 ? 24.192 -0.984 -4.567 1.00 77.19 102 GLY A N 1
ATOM 720 C CA . GLY A 1 102 ? 25.614 -0.717 -4.334 1.00 77.19 102 GLY A CA 1
ATOM 721 C C . GLY A 1 102 ? 26.086 0.697 -4.689 1.00 77.19 102 GLY A C 1
ATOM 722 O O . GLY A 1 102 ? 27.282 0.894 -4.885 1.00 77.19 102 GLY A O 1
ATOM 723 N N . GLY A 1 103 ? 25.182 1.681 -4.787 1.00 75.81 103 GLY A N 1
ATOM 724 C CA . GLY A 1 103 ? 25.523 3.041 -5.219 1.00 75.81 103 GLY A CA 1
ATOM 725 C C . GLY A 1 103 ? 24.615 4.123 -4.633 1.00 75.81 103 GLY A C 1
ATOM 726 O O . GLY A 1 103 ? 23.393 3.980 -4.619 1.00 75.81 103 GLY A O 1
ATOM 727 N N . PHE A 1 104 ? 25.227 5.224 -4.181 1.00 77.31 104 PHE A N 1
ATOM 728 C CA . PHE A 1 104 ? 24.547 6.397 -3.607 1.00 77.31 104 PHE A CA 1
ATOM 729 C C . PHE A 1 104 ? 24.328 7.531 -4.616 1.00 77.31 104 PHE A C 1
ATOM 731 O O . PHE A 1 104 ? 23.682 8.526 -4.290 1.00 77.31 104 PHE A O 1
ATOM 738 N N . ASP A 1 105 ? 24.815 7.389 -5.849 1.00 82.25 105 ASP A N 1
ATOM 739 C CA . ASP A 1 105 ? 24.748 8.448 -6.866 1.00 82.25 105 ASP A CA 1
ATOM 740 C C . ASP A 1 105 ? 23.302 8.846 -7.202 1.00 82.25 105 ASP A C 1
ATOM 742 O O . ASP A 1 105 ? 23.009 9.993 -7.533 1.00 82.25 105 ASP A O 1
ATOM 746 N N . LEU A 1 106 ? 22.366 7.906 -7.046 1.00 83.81 106 LEU A N 1
ATOM 747 C CA . LEU A 1 106 ? 20.938 8.103 -7.293 1.00 83.81 106 LEU A CA 1
ATOM 748 C C . LEU A 1 106 ? 20.154 8.485 -6.032 1.00 83.81 106 LEU A C 1
ATOM 750 O O . LEU A 1 106 ? 18.922 8.494 -6.059 1.00 83.81 106 LEU A O 1
ATOM 754 N N . ALA A 1 107 ? 20.830 8.795 -4.922 1.00 84.50 107 ALA A N 1
ATOM 755 C CA . ALA A 1 107 ? 20.170 8.874 -3.627 1.00 84.50 107 ALA A CA 1
ATOM 756 C C . ALA A 1 107 ? 19.096 9.954 -3.545 1.00 84.50 107 ALA A C 1
ATOM 758 O O . ALA A 1 107 ? 17.998 9.704 -3.049 1.00 84.50 107 ALA A O 1
ATOM 759 N N . ILE A 1 108 ? 19.392 11.135 -4.084 1.00 89.62 108 ILE A N 1
ATOM 760 C CA . ILE A 1 108 ? 18.460 12.265 -4.089 1.00 89.62 108 ILE A CA 1
ATOM 761 C C . ILE A 1 108 ? 17.232 11.939 -4.949 1.00 89.62 108 ILE A C 1
ATOM 763 O O . ILE A 1 108 ? 16.101 12.155 -4.513 1.00 89.62 108 ILE A O 1
ATOM 767 N N . ALA A 1 109 ? 17.442 11.376 -6.143 1.00 91.56 109 ALA A N 1
ATOM 768 C CA . ALA A 1 109 ? 16.357 11.003 -7.049 1.00 91.56 109 ALA A CA 1
ATOM 769 C C . ALA A 1 109 ? 15.464 9.912 -6.442 1.00 91.56 109 ALA A C 1
ATOM 771 O O . ALA A 1 109 ? 14.236 10.011 -6.488 1.00 91.56 109 ALA A O 1
ATOM 772 N N . LEU A 1 110 ? 16.076 8.900 -5.822 1.00 93.50 110 LEU A N 1
ATOM 773 C CA . LEU A 1 110 ? 15.349 7.819 -5.174 1.00 93.50 110 LEU A CA 1
ATOM 774 C C . LEU A 1 110 ? 14.541 8.322 -3.977 1.00 93.50 110 LEU A C 1
ATOM 776 O O . LEU A 1 110 ? 13.354 8.020 -3.894 1.00 93.50 110 LEU A O 1
ATOM 780 N N . LEU A 1 111 ? 15.144 9.119 -3.088 1.00 93.06 111 LEU A N 1
ATOM 781 C CA . LEU A 1 111 ? 14.453 9.704 -1.934 1.00 93.06 111 LEU A CA 1
ATOM 782 C C . LEU A 1 111 ? 13.251 10.543 -2.360 1.00 93.06 111 LEU A C 1
ATOM 784 O O . LEU A 1 111 ? 12.189 10.442 -1.746 1.00 93.06 111 LEU A O 1
ATOM 788 N N . LEU A 1 112 ? 13.397 11.344 -3.417 1.00 94.81 112 LEU A N 1
ATOM 789 C CA . LEU A 1 112 ? 12.309 12.153 -3.956 1.00 94.81 112 LEU A CA 1
ATOM 790 C C . LEU A 1 112 ? 11.158 11.266 -4.442 1.00 94.81 112 LEU A C 1
ATOM 792 O O . LEU A 1 112 ? 10.015 11.468 -4.036 1.00 94.81 112 LEU A O 1
ATOM 796 N N . ILE A 1 113 ? 11.452 10.241 -5.244 1.00 95.69 113 ILE A N 1
ATOM 797 C CA . ILE A 1 113 ? 10.434 9.318 -5.768 1.00 95.69 113 ILE A CA 1
ATOM 798 C C . ILE A 1 113 ? 9.756 8.536 -4.647 1.00 95.69 113 ILE A C 1
ATOM 800 O O . ILE A 1 113 ? 8.532 8.432 -4.617 1.00 95.69 113 ILE A O 1
ATOM 804 N N . VAL A 1 114 ? 10.533 8.022 -3.699 1.00 95.69 114 VAL A N 1
ATOM 805 C CA . VAL A 1 114 ? 10.040 7.280 -2.537 1.00 95.69 114 VAL A CA 1
ATOM 806 C C . VAL A 1 114 ? 9.140 8.159 -1.664 1.00 95.69 114 VAL A C 1
ATOM 808 O O . VAL A 1 114 ? 8.068 7.715 -1.250 1.00 95.69 114 VAL A O 1
ATOM 811 N N . THR A 1 115 ? 9.521 9.417 -1.436 1.00 94.12 115 THR A N 1
ATOM 812 C CA . THR A 1 115 ? 8.729 10.374 -0.649 1.00 94.12 115 THR A CA 1
ATOM 813 C C . THR A 1 115 ? 7.419 10.719 -1.347 1.00 94.12 115 THR A C 1
ATOM 815 O O . THR A 1 115 ? 6.365 10.659 -0.716 1.00 94.12 115 THR A O 1
ATOM 818 N N . ILE A 1 116 ? 7.453 11.018 -2.650 1.00 95.69 116 ILE A N 1
ATOM 819 C CA . ILE A 1 116 ? 6.242 11.308 -3.432 1.00 95.69 116 ILE A CA 1
ATOM 820 C C . ILE A 1 116 ? 5.322 10.086 -3.464 1.00 95.69 116 ILE A C 1
ATOM 822 O O . ILE A 1 116 ? 4.127 10.213 -3.215 1.00 95.69 116 ILE A O 1
ATOM 826 N N . SER A 1 117 ? 5.871 8.897 -3.715 1.00 96.12 117 SER A N 1
ATOM 827 C CA . SER A 1 117 ? 5.105 7.649 -3.773 1.00 96.12 117 SER A CA 1
ATOM 828 C C . SER A 1 117 ? 4.431 7.325 -2.433 1.00 96.12 117 SER A C 1
ATOM 830 O O . SER A 1 117 ? 3.233 7.025 -2.376 1.00 96.12 117 SER A O 1
ATOM 832 N N . SER A 1 118 ? 5.174 7.459 -1.329 1.00 92.69 118 SER A N 1
ATOM 833 C CA . SER A 1 118 ? 4.645 7.262 0.023 1.00 92.69 118 SER A CA 1
ATOM 834 C C . SER A 1 118 ? 3.589 8.313 0.375 1.00 92.69 118 SER A C 1
ATOM 836 O O . SER A 1 118 ? 2.533 7.962 0.901 1.00 92.69 118 SER A O 1
ATOM 838 N N . GLY A 1 119 ? 3.841 9.587 0.064 1.00 91.81 119 GLY A N 1
ATOM 839 C CA . GLY A 1 119 ? 2.905 10.684 0.315 1.00 91.81 119 GLY A CA 1
ATOM 840 C C . GLY A 1 119 ? 1.609 10.537 -0.479 1.00 91.81 119 GLY A C 1
ATOM 841 O O . GLY A 1 119 ? 0.526 10.688 0.079 1.00 91.81 119 GLY A O 1
ATOM 842 N N . LEU A 1 120 ? 1.697 10.148 -1.753 1.00 94.31 120 LEU A N 1
ATOM 843 C CA . LEU A 1 120 ? 0.531 9.883 -2.595 1.00 94.31 120 LEU A CA 1
ATOM 844 C C . LEU A 1 120 ? -0.282 8.694 -2.072 1.00 94.31 120 LEU A C 1
ATOM 846 O O . LEU A 1 120 ? -1.508 8.758 -2.005 1.00 94.31 120 LEU A O 1
ATOM 850 N N . THR A 1 121 ? 0.395 7.626 -1.646 1.00 92.19 121 THR A N 1
ATOM 851 C CA . THR A 1 121 ? -0.276 6.468 -1.042 1.00 92.19 121 THR A CA 1
ATOM 852 C C . THR A 1 121 ? -1.013 6.868 0.232 1.00 92.19 121 THR A C 1
ATOM 854 O O . THR A 1 121 ? -2.166 6.478 0.417 1.00 92.19 121 THR A O 1
ATOM 857 N N . GLN A 1 122 ? -0.386 7.689 1.076 1.00 87.56 122 GLN A N 1
ATOM 858 C CA . GLN A 1 122 ? -1.001 8.204 2.294 1.00 87.56 122 GLN A CA 1
ATOM 859 C C . GLN A 1 122 ? -2.188 9.129 1.994 1.00 87.56 122 GLN A C 1
ATOM 861 O O . GLN A 1 122 ? -3.214 9.010 2.655 1.00 87.56 122 GLN A O 1
ATOM 866 N N . ALA A 1 123 ? -2.099 9.982 0.973 1.00 89.31 123 ALA A N 1
ATOM 867 C CA . ALA A 1 123 ? -3.187 10.872 0.571 1.00 89.31 123 ALA A CA 1
ATOM 868 C C . ALA A 1 123 ? -4.411 10.117 0.022 1.00 89.31 123 ALA A C 1
ATOM 870 O O . ALA A 1 123 ? -5.542 10.496 0.311 1.00 89.31 123 ALA A O 1
ATOM 871 N N . ILE A 1 124 ? -4.199 9.047 -0.753 1.00 91.88 124 ILE A N 1
ATOM 872 C CA . ILE A 1 124 ? -5.291 8.284 -1.383 1.00 91.88 124 ILE A CA 1
ATOM 873 C C . ILE A 1 124 ? -5.887 7.246 -0.424 1.00 91.88 124 ILE A C 1
ATOM 875 O O . ILE A 1 124 ? -7.105 7.109 -0.342 1.00 91.88 124 ILE A O 1
ATOM 879 N N . HIS A 1 125 ? -5.046 6.492 0.287 1.00 85.56 125 HIS A N 1
ATOM 880 C CA . HIS A 1 125 ? -5.489 5.334 1.074 1.00 85.56 125 HIS A CA 1
ATOM 881 C C . HIS A 1 125 ? -5.539 5.601 2.583 1.00 85.56 125 HIS A C 1
ATOM 883 O O . HIS A 1 125 ? -6.125 4.804 3.317 1.00 85.56 125 HIS A O 1
ATOM 889 N N . GLY A 1 126 ? -4.905 6.671 3.072 1.00 80.88 126 GLY A N 1
ATOM 890 C CA . GLY A 1 126 ? -4.848 7.038 4.494 1.00 80.88 126 GLY A CA 1
ATOM 891 C C . GLY A 1 126 ? -3.963 6.145 5.373 1.00 80.88 126 GLY A C 1
ATOM 892 O O . GLY A 1 126 ? -3.719 6.473 6.530 1.00 80.88 126 GLY A O 1
ATOM 893 N N . ARG A 1 127 ? -3.475 5.008 4.861 1.00 81.88 127 ARG A N 1
ATOM 894 C CA . ARG A 1 127 ? -2.725 3.995 5.623 1.00 81.88 127 ARG A CA 1
ATOM 895 C C . ARG A 1 127 ? -1.836 3.145 4.714 1.00 81.88 127 ARG A C 1
ATOM 897 O O . ARG A 1 127 ? -2.160 2.951 3.546 1.00 81.88 127 ARG A O 1
ATOM 904 N N . SER A 1 128 ? -0.738 2.616 5.260 1.00 85.56 1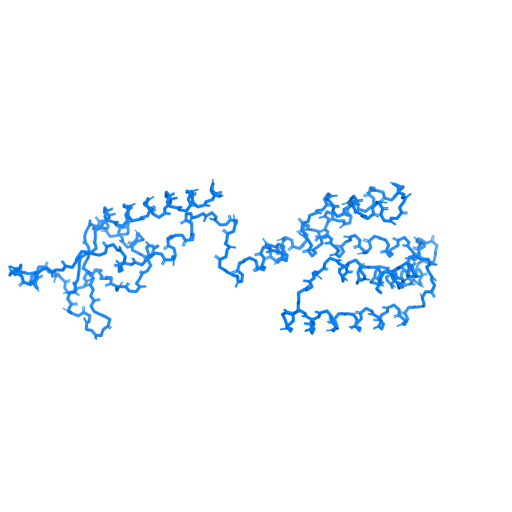28 SER A N 1
ATOM 905 C CA . SER A 1 128 ? 0.119 1.645 4.559 1.00 85.56 128 SER A CA 1
ATOM 906 C C . SER A 1 128 ? -0.531 0.258 4.486 1.00 85.56 128 SER A C 1
ATOM 908 O O . SER A 1 128 ? -1.510 -0.021 5.189 1.00 85.56 128 SER A O 1
ATOM 910 N N . PHE A 1 129 ? 0.044 -0.645 3.683 1.00 88.25 129 PHE A N 1
ATOM 911 C CA . PHE A 1 129 ? -0.427 -2.030 3.586 1.00 88.25 129 PHE A CA 1
ATOM 912 C C . PHE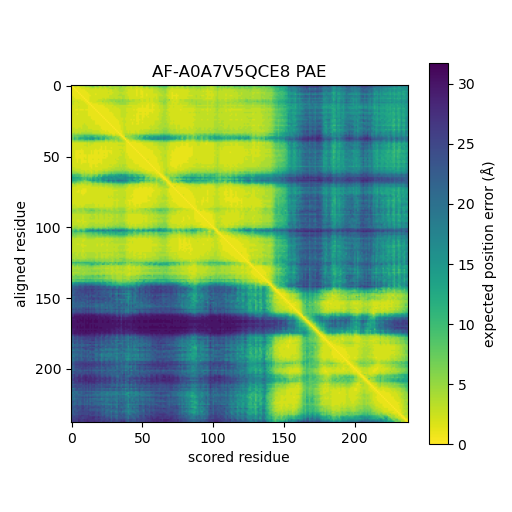 A 1 129 ? -0.458 -2.731 4.951 1.00 88.25 129 PHE A C 1
ATOM 914 O O . PHE A 1 129 ? -1.434 -3.401 5.285 1.00 88.25 129 PHE A O 1
ATOM 921 N N . PHE A 1 130 ? 0.574 -2.540 5.777 1.00 88.06 130 PHE A N 1
ATOM 922 C CA . PHE A 1 130 ? 0.639 -3.159 7.103 1.00 88.06 130 PHE A CA 1
ATOM 923 C C . PHE A 1 130 ? -0.421 -2.607 8.056 1.00 88.06 130 PHE A C 1
ATOM 925 O O . PHE A 1 130 ? -1.048 -3.377 8.780 1.00 88.06 130 PHE A O 1
ATOM 932 N N . HIS A 1 131 ? -0.691 -1.300 8.015 1.00 85.50 131 HIS A N 1
ATOM 933 C CA . HIS A 1 131 ? -1.790 -0.718 8.786 1.00 85.50 131 HIS A CA 1
ATOM 934 C C . HIS A 1 131 ? -3.153 -1.250 8.335 1.00 85.50 131 HIS A C 1
ATOM 936 O O . HIS A 1 131 ? -4.013 -1.528 9.170 1.00 85.50 131 HIS A O 1
ATOM 942 N N . TRP A 1 132 ? -3.356 -1.434 7.029 1.00 86.19 132 TRP A N 1
ATOM 943 C CA . TRP A 1 132 ? -4.561 -2.081 6.510 1.00 86.19 132 TRP A CA 1
ATOM 944 C C . TRP A 1 132 ? -4.676 -3.538 6.984 1.00 86.19 132 TRP A C 1
ATOM 946 O O . TRP A 1 132 ? -5.738 -3.944 7.455 1.00 86.19 132 TRP A O 1
ATOM 956 N N . GLN A 1 133 ? -3.579 -4.299 6.950 1.00 87.75 133 GLN A N 1
ATOM 957 C CA . GLN A 1 133 ? -3.543 -5.688 7.410 1.00 87.75 133 GLN A CA 1
ATOM 958 C C . GLN A 1 133 ? -3.846 -5.816 8.911 1.00 87.75 133 GLN A C 1
ATOM 960 O O . GLN A 1 133 ? -4.541 -6.746 9.317 1.00 87.75 133 GLN A O 1
ATOM 965 N N . LEU A 1 134 ? -3.345 -4.892 9.735 1.00 86.38 134 LEU A N 1
ATOM 966 C CA . LEU A 1 134 ? -3.647 -4.839 11.167 1.00 86.38 134 LEU A CA 1
ATOM 967 C C . LEU A 1 134 ? -5.112 -4.470 11.421 1.00 86.38 134 LEU A C 1
ATOM 969 O O . LEU A 1 134 ? -5.783 -5.161 12.185 1.00 86.38 134 LEU A O 1
ATOM 973 N N . GLY A 1 135 ? -5.646 -3.478 10.704 1.00 82.62 135 GLY A N 1
ATOM 974 C CA . GLY A 1 135 ? -7.062 -3.112 10.794 1.00 82.62 135 GLY A CA 1
ATOM 975 C C . GLY A 1 135 ? -8.001 -4.259 10.401 1.00 82.62 135 GLY A C 1
ATOM 976 O O . GLY A 1 135 ? -9.007 -4.481 11.064 1.00 82.62 135 GLY A O 1
ATOM 977 N N . GLY A 1 136 ? -7.640 -5.060 9.392 1.00 81.69 136 GLY A N 1
ATOM 978 C CA . GLY A 1 136 ? -8.379 -6.277 9.026 1.00 81.69 136 GLY A CA 1
ATOM 979 C C . GLY A 1 136 ? -8.369 -7.376 10.100 1.00 81.69 136 GLY A C 1
ATOM 980 O O . GLY A 1 136 ? -9.179 -8.296 10.037 1.00 81.69 136 GLY A O 1
ATOM 981 N N . ARG A 1 137 ? -7.473 -7.281 11.091 1.00 81.31 137 ARG A N 1
ATOM 982 C CA . ARG A 1 137 ? -7.411 -8.152 12.277 1.00 81.31 137 ARG A CA 1
ATOM 983 C C . ARG A 1 137 ? -8.022 -7.506 13.528 1.00 81.31 137 ARG A C 1
ATOM 985 O O . ARG A 1 137 ? -7.921 -8.091 14.598 1.00 81.31 137 ARG A O 1
ATOM 992 N N . GLY A 1 138 ? -8.612 -6.315 13.408 1.00 72.06 138 GLY A N 1
ATOM 993 C CA . GLY A 1 138 ? -9.151 -5.552 14.540 1.00 72.06 138 GLY A CA 1
ATOM 994 C C . GLY A 1 138 ? -8.102 -4.775 15.347 1.00 72.06 138 GLY A C 1
ATOM 995 O O . GLY A 1 138 ? -8.415 -4.268 16.415 1.00 72.06 138 GLY A O 1
ATOM 996 N N . LEU A 1 139 ? -6.861 -4.658 14.860 1.00 74.75 139 LEU A N 1
ATOM 997 C CA . LEU A 1 139 ? -5.777 -3.943 15.542 1.00 74.75 139 LEU A CA 1
ATOM 998 C C . LEU A 1 139 ? -5.609 -2.537 14.945 1.00 74.75 139 LEU A C 1
ATOM 1000 O O . LEU A 1 139 ? -5.011 -2.362 13.880 1.00 74.75 139 LEU A O 1
ATOM 1004 N N . PHE A 1 140 ? -6.123 -1.517 15.632 1.00 73.25 140 PHE A N 1
ATOM 1005 C CA . PHE A 1 140 ? -6.126 -0.125 15.164 1.00 73.25 140 PHE A CA 1
ATOM 1006 C C . PHE A 1 140 ? -5.064 0.718 15.885 1.00 73.25 140 PHE A C 1
ATOM 1008 O O . PHE A 1 140 ? -5.339 1.370 16.885 1.00 73.25 140 PHE A O 1
ATOM 1015 N N . LEU A 1 141 ? -3.834 0.727 15.357 1.00 69.81 141 LEU A N 1
ATOM 1016 C CA . LEU A 1 141 ? -2.701 1.438 15.975 1.00 69.81 141 LEU A CA 1
ATOM 1017 C C . LEU A 1 141 ? -2.797 2.976 15.918 1.00 69.81 141 LEU A C 1
ATOM 1019 O O . LEU A 1 141 ? -2.235 3.646 16.776 1.00 69.81 141 LEU A O 1
ATOM 1023 N N . ILE A 1 142 ? -3.457 3.543 14.900 1.00 63.31 142 ILE A N 1
ATOM 1024 C CA . ILE A 1 142 ? -3.445 4.999 14.635 1.00 63.31 142 ILE A CA 1
ATOM 1025 C C . ILE A 1 142 ? -4.599 5.727 15.344 1.00 63.31 142 ILE A C 1
ATOM 1027 O O . ILE A 1 142 ? -4.451 6.880 15.732 1.00 63.31 142 ILE A O 1
ATOM 1031 N N . ASP A 1 143 ? -5.742 5.063 15.541 1.00 63.56 143 ASP A N 1
ATOM 1032 C CA . ASP A 1 143 ? -6.934 5.669 16.153 1.00 63.56 143 ASP A CA 1
ATOM 1033 C C . ASP A 1 143 ? -6.820 5.825 17.688 1.00 63.56 143 ASP A C 1
ATOM 1035 O O . ASP A 1 143 ? -7.636 6.518 18.299 1.00 63.56 143 ASP A O 1
ATOM 1039 N N . GLY A 1 144 ? -5.799 5.212 18.302 1.00 62.03 144 GLY A N 1
ATOM 1040 C CA . GLY A 1 144 ? -5.603 5.155 19.750 1.00 62.03 144 GLY A CA 1
ATOM 1041 C C . GLY A 1 144 ? -6.621 4.242 20.457 1.00 62.03 144 GLY A C 1
ATOM 1042 O O . GLY A 1 144 ? -7.732 4.036 19.960 1.00 62.03 144 GLY A O 1
ATOM 1043 N N . PRO A 1 145 ? -6.289 3.696 21.643 1.00 61.69 145 PRO A N 1
ATOM 1044 C CA . PRO A 1 145 ? -7.192 2.806 22.382 1.00 61.69 145 PRO A CA 1
ATOM 1045 C C . PRO A 1 145 ? -8.535 3.482 22.695 1.00 61.69 145 PRO A C 1
ATOM 1047 O O . PRO A 1 145 ? -9.583 2.854 22.592 1.00 61.69 145 PRO A O 1
ATOM 1050 N N . HIS A 1 146 ? -8.514 4.790 22.961 1.00 67.69 146 HIS A N 1
ATOM 1051 C CA . HIS A 1 146 ? -9.682 5.627 23.246 1.00 67.69 146 HIS A CA 1
ATOM 1052 C C . HIS A 1 146 ? -10.821 5.466 22.233 1.00 67.69 146 HIS A C 1
ATOM 1054 O O . HIS A 1 146 ? -11.964 5.234 22.615 1.00 67.69 146 HIS A O 1
ATOM 1060 N N . LYS A 1 147 ? -10.515 5.541 20.934 1.00 69.44 147 LYS A N 1
ATOM 1061 C CA . LYS A 1 147 ? -11.531 5.513 19.875 1.00 69.44 147 LYS A CA 1
ATOM 1062 C C . LYS A 1 147 ? -1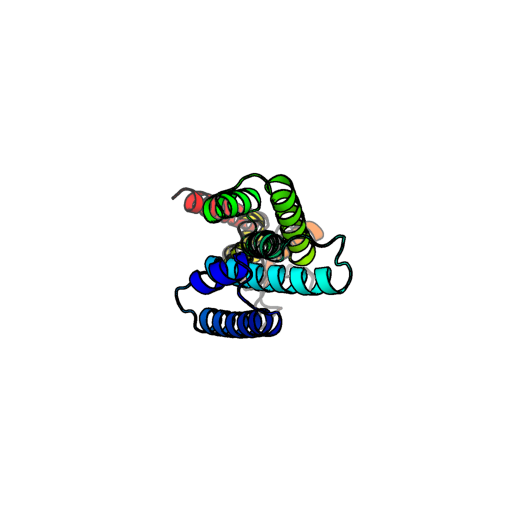2.020 4.097 19.569 1.00 69.44 147 LYS A C 1
ATOM 1064 O O . LYS A 1 147 ? -13.147 3.915 19.120 1.00 69.44 147 LYS A O 1
ATOM 1069 N N . HIS A 1 148 ? -11.181 3.094 19.822 1.00 72.94 148 HIS A N 1
ATOM 1070 C CA . HIS A 1 148 ? -11.567 1.692 19.704 1.00 72.94 148 HIS A CA 1
ATOM 1071 C C . HIS A 1 148 ? -12.490 1.263 20.850 1.00 72.94 148 HIS A C 1
ATOM 1073 O O . HIS A 1 148 ? -13.510 0.618 20.613 1.00 72.94 148 HIS A O 1
ATOM 1079 N N . ILE A 1 149 ? -12.161 1.650 22.085 1.00 81.50 149 ILE A N 1
ATOM 1080 C CA . ILE A 1 149 ? -12.918 1.270 23.282 1.00 81.50 149 ILE A CA 1
ATOM 1081 C C . ILE A 1 149 ? -14.348 1.800 23.206 1.00 81.50 149 ILE A C 1
ATOM 1083 O O . ILE A 1 149 ? -15.276 1.015 23.368 1.00 81.50 149 ILE A O 1
ATOM 1087 N N . VAL A 1 150 ? -14.548 3.078 22.865 1.00 81.69 150 VAL A N 1
ATOM 1088 C CA . VAL A 1 150 ? -15.905 3.658 22.770 1.00 81.69 150 VAL A CA 1
ATOM 1089 C C . VAL A 1 150 ? -16.788 2.995 21.707 1.00 81.69 150 VAL A C 1
ATOM 1091 O O . VAL A 1 150 ? -18.007 3.019 21.827 1.00 81.69 150 VAL A O 1
ATOM 1094 N N . ARG A 1 151 ? -16.189 2.362 20.691 1.00 81.56 151 ARG A N 1
ATOM 1095 C CA . ARG A 1 151 ? -16.908 1.657 19.615 1.00 81.56 151 ARG A CA 1
ATOM 1096 C C . ARG A 1 151 ? -17.138 0.176 19.880 1.00 81.56 151 ARG A C 1
ATOM 1098 O O . ARG A 1 151 ? -17.949 -0.440 19.196 1.00 81.56 151 ARG A O 1
ATOM 1105 N N . THR A 1 152 ? -16.391 -0.399 20.816 1.00 83.75 152 THR A N 1
ATOM 1106 C CA . THR A 1 152 ? -16.411 -1.843 21.085 1.00 83.75 152 THR A CA 1
ATOM 1107 C C . THR A 1 152 ? -17.162 -2.161 22.370 1.00 83.75 152 THR A C 1
ATOM 1109 O O . THR A 1 152 ? -17.865 -3.167 22.418 1.00 83.75 152 THR A O 1
ATOM 1112 N N . LEU A 1 153 ? -17.031 -1.299 23.382 1.00 88.88 153 LEU A N 1
ATOM 1113 C CA . LEU A 1 153 ? -17.719 -1.416 24.661 1.00 88.88 153 LEU A CA 1
ATOM 1114 C C . LEU A 1 153 ? -19.200 -1.075 24.467 1.00 88.88 153 LEU A C 1
ATOM 1116 O O . LEU A 1 153 ? -19.532 -0.071 23.828 1.00 88.88 153 LEU A O 1
ATOM 1120 N N . ARG A 1 154 ? -20.080 -1.937 24.968 1.00 91.81 154 ARG A N 1
ATOM 1121 C CA . ARG A 1 154 ? -21.533 -1.832 24.799 1.00 91.81 154 ARG A CA 1
ATOM 1122 C C . ARG A 1 154 ? -22.210 -1.426 26.095 1.00 91.81 154 ARG A C 1
ATOM 1124 O O . ARG A 1 154 ? -21.661 -1.620 27.174 1.00 91.81 154 ARG A O 1
ATOM 1131 N N . VAL A 1 155 ? -23.442 -0.933 25.991 1.00 90.31 155 VAL A N 1
ATOM 1132 C CA . VAL A 1 155 ? -24.288 -0.622 27.157 1.00 90.31 155 VAL A CA 1
ATOM 1133 C C . VAL A 1 155 ? -24.458 -1.837 28.075 1.00 90.31 155 VAL A C 1
ATOM 1135 O O . VAL A 1 155 ? -24.412 -1.689 29.293 1.00 90.31 155 VAL A O 1
ATOM 1138 N N . LEU A 1 156 ? -24.547 -3.045 27.508 1.00 91.38 156 LEU A N 1
ATOM 1139 C CA . LEU A 1 156 ? -24.526 -4.313 28.249 1.00 91.38 156 LEU A CA 1
ATOM 1140 C C . LEU A 1 156 ? -23.389 -4.408 29.282 1.00 91.38 156 LEU A C 1
ATOM 1142 O O . LEU A 1 156 ? -23.592 -4.978 30.350 1.00 91.38 156 LEU A O 1
ATOM 1146 N N . ASP A 1 157 ? -22.205 -3.883 28.962 1.00 89.06 157 ASP A N 1
ATOM 1147 C CA . ASP A 1 157 ? -20.992 -4.092 29.758 1.00 89.06 157 ASP A CA 1
ATOM 1148 C C . ASP A 1 157 ? -20.979 -3.262 31.054 1.00 89.06 157 ASP A C 1
ATOM 1150 O O . ASP A 1 157 ? -20.182 -3.539 31.949 1.00 89.06 157 ASP A O 1
ATOM 1154 N N . PHE A 1 158 ? -21.849 -2.251 31.164 1.00 90.69 158 PHE A N 1
ATOM 1155 C CA . PHE A 1 158 ? -21.914 -1.344 32.317 1.00 90.69 158 PHE A CA 1
ATOM 1156 C C . PHE A 1 158 ? -23.337 -1.070 32.827 1.00 90.69 158 PHE A C 1
ATOM 1158 O O . PHE A 1 158 ? -23.517 -0.267 33.740 1.00 90.69 158 PHE A O 1
ATOM 1165 N N . MET A 1 159 ? -24.361 -1.710 32.256 1.00 89.38 159 MET A N 1
ATOM 1166 C CA . MET A 1 159 ? -25.734 -1.549 32.730 1.00 89.38 159 MET A CA 1
ATOM 1167 C C . MET A 1 159 ? -25.939 -2.215 34.097 1.00 89.38 159 MET A C 1
ATOM 1169 O O . MET A 1 159 ? -25.466 -3.321 34.359 1.00 89.38 159 MET A O 1
ATOM 1173 N N . THR A 1 160 ? -26.726 -1.568 34.950 1.00 88.19 160 THR A N 1
ATOM 1174 C CA . THR A 1 160 ? -27.153 -2.109 36.241 1.00 88.19 160 THR A CA 1
ATOM 1175 C C . THR A 1 160 ? -28.560 -2.680 36.106 1.00 88.19 160 THR A C 1
ATOM 1177 O O . THR A 1 160 ? -29.513 -1.938 35.866 1.00 88.19 160 THR A O 1
ATOM 1180 N N . LEU A 1 161 ? -28.696 -4.002 36.244 1.00 82.94 161 LEU A N 1
ATOM 1181 C CA . LEU A 1 161 ? -29.987 -4.693 36.166 1.00 82.94 161 LEU A CA 1
ATOM 1182 C C . LEU A 1 161 ? -30.968 -4.158 37.215 1.00 82.94 161 LEU A C 1
ATOM 1184 O O . LEU A 1 161 ? -30.600 -3.963 38.377 1.00 82.94 161 LEU A O 1
ATOM 1188 N N . VAL A 1 162 ? -32.225 -3.976 36.810 1.00 78.31 162 VAL A N 1
ATOM 1189 C CA . VAL A 1 162 ? -33.313 -3.668 37.746 1.00 78.31 162 VAL A CA 1
ATOM 1190 C C . VAL A 1 162 ? -33.556 -4.907 38.608 1.00 78.31 162 VAL A C 1
ATOM 1192 O O . VAL A 1 162 ? -33.766 -6.002 38.084 1.00 78.31 162 VAL A O 1
ATOM 1195 N N . ARG A 1 163 ? -33.501 -4.769 39.937 1.00 68.62 163 ARG A N 1
ATOM 1196 C CA . ARG A 1 163 ? -33.877 -5.866 40.842 1.00 68.62 163 ARG A CA 1
ATOM 1197 C C . ARG A 1 163 ? -35.403 -5.918 40.904 1.00 68.62 163 ARG A C 1
ATOM 1199 O O . ARG A 1 163 ? -36.029 -4.891 41.130 1.00 68.62 163 ARG A O 1
ATOM 1206 N N . GLN A 1 164 ? -35.979 -7.113 40.751 1.00 57.00 164 GLN A N 1
ATOM 1207 C CA . GLN A 1 164 ? -37.433 -7.364 40.758 1.00 57.00 164 GLN A CA 1
ATOM 1208 C C . GLN A 1 164 ? -38.178 -6.874 42.018 1.00 57.00 164 GLN A C 1
ATOM 1210 O O . GLN A 1 164 ? -39.403 -6.846 42.013 1.00 57.00 164 GLN A O 1
ATOM 1215 N N . ASP A 1 165 ? -37.456 -6.466 43.063 1.00 54.59 165 ASP A N 1
ATOM 1216 C CA . ASP A 1 165 ? -38.014 -6.018 44.340 1.00 54.59 165 ASP A CA 1
ATOM 1217 C C . ASP A 1 165 ? -38.218 -4.484 44.406 1.00 54.59 165 ASP A C 1
ATOM 1219 O O . ASP A 1 165 ? -38.722 -3.969 45.404 1.00 54.59 165 ASP A O 1
ATOM 1223 N N . GLU A 1 166 ? -37.822 -3.732 43.369 1.00 53.50 166 GLU A N 1
ATOM 1224 C CA . GLU A 1 166 ? -38.073 -2.286 43.254 1.00 53.50 166 GLU A CA 1
ATOM 1225 C C . GLU A 1 166 ? -39.471 -2.034 42.655 1.00 53.50 166 GLU A C 1
ATOM 1227 O O . GLU A 1 166 ? -39.631 -1.719 41.476 1.00 53.50 166 GLU A O 1
ATOM 1232 N N . GLU A 1 167 ? -40.515 -2.201 43.472 1.00 43.66 167 GLU A N 1
ATOM 1233 C CA . GLU A 1 167 ? -41.889 -1.816 43.119 1.00 43.66 167 GLU A CA 1
ATOM 1234 C C . GLU A 1 167 ? -41.962 -0.304 42.815 1.00 43.66 167 GLU A C 1
ATOM 1236 O O . GLU A 1 167 ? -41.767 0.526 43.703 1.00 43.66 167 GLU A O 1
ATOM 1241 N N . GLY A 1 168 ? -42.266 0.059 41.559 1.00 52.38 168 GLY A N 1
ATOM 1242 C CA . GLY A 1 168 ? -42.586 1.440 41.155 1.00 52.38 168 GLY A CA 1
ATOM 1243 C C . GLY A 1 168 ? -41.880 1.979 39.904 1.00 52.38 168 GLY A C 1
ATOM 1244 O O . GLY A 1 168 ? -42.188 3.087 39.475 1.00 52.38 168 GLY A O 1
ATOM 1245 N N . VAL A 1 169 ? -40.968 1.218 39.295 1.00 53.25 169 VAL A N 1
ATOM 1246 C CA . VAL A 1 169 ? -40.105 1.716 38.205 1.00 53.25 169 VAL A CA 1
ATOM 1247 C C . VAL A 1 169 ? -40.851 1.943 36.873 1.00 53.25 169 VAL A C 1
ATOM 1249 O O . VAL A 1 169 ? -40.437 2.784 36.077 1.00 53.25 169 VAL A O 1
ATOM 1252 N N . ASP A 1 170 ? -41.992 1.282 36.658 1.00 51.91 170 ASP A N 1
ATOM 1253 C CA . ASP A 1 170 ? -42.756 1.357 35.399 1.00 51.91 170 ASP A CA 1
ATOM 1254 C C . ASP A 1 170 ? -43.550 2.668 35.208 1.00 51.91 170 ASP A C 1
ATOM 1256 O O . ASP A 1 170 ? -44.118 2.896 34.141 1.00 51.91 170 ASP A O 1
ATOM 1260 N N . HIS A 1 171 ? -43.629 3.544 36.219 1.00 49.88 171 HIS A N 1
ATOM 1261 C CA . HIS A 1 171 ? -44.581 4.667 36.222 1.00 49.88 171 HIS A CA 1
ATOM 1262 C C . HIS A 1 171 ? -43.969 6.076 36.203 1.00 49.88 171 HIS A C 1
ATOM 1264 O O . HIS A 1 171 ? -44.721 7.049 36.222 1.00 49.88 171 HIS A O 1
ATOM 1270 N N . GLU A 1 172 ? -42.642 6.217 36.139 1.00 51.06 172 GLU A N 1
ATOM 1271 C CA . GLU A 1 172 ? -41.980 7.531 36.254 1.00 51.06 172 GLU A CA 1
ATOM 1272 C C . GLU A 1 172 ? -41.458 8.139 34.942 1.00 51.06 172 GLU A C 1
ATOM 1274 O O . GLU A 1 172 ? -40.925 9.247 34.968 1.00 51.06 172 GLU A O 1
ATOM 1279 N N . PHE A 1 173 ? -41.631 7.482 33.790 1.00 55.62 173 PHE A N 1
ATOM 1280 C CA . PHE A 1 173 ? -41.077 7.985 32.529 1.00 55.62 173 PHE A CA 1
ATOM 1281 C C . PHE A 1 173 ? -42.144 8.403 31.517 1.00 55.62 173 PHE A C 1
ATOM 1283 O O . PHE A 1 173 ? -43.037 7.637 31.162 1.00 55.62 173 PHE A O 1
ATOM 1290 N N . GLU A 1 174 ? -42.014 9.649 31.045 1.00 56.31 174 GLU A N 1
ATOM 1291 C CA . GLU A 1 174 ? -42.693 10.152 29.853 1.00 56.31 174 GLU A CA 1
ATOM 1292 C C . GLU A 1 174 ? -42.375 9.235 28.667 1.00 56.31 174 GLU A C 1
ATOM 1294 O O . 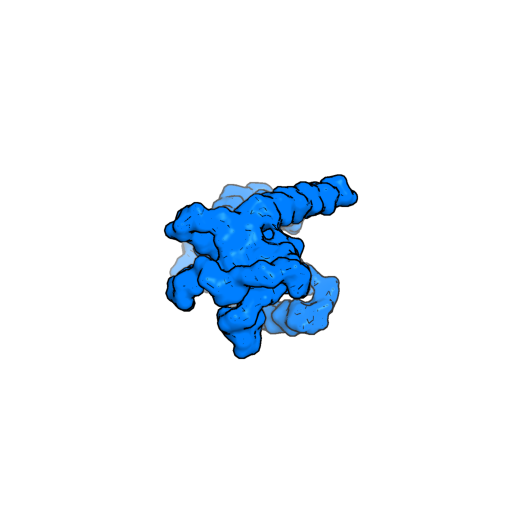GLU A 1 174 ? -41.212 8.941 28.383 1.00 56.31 174 GLU A O 1
ATOM 1299 N N . ASP A 1 175 ? -43.425 8.807 27.969 1.00 56.81 175 ASP A N 1
ATOM 1300 C CA . ASP A 1 175 ? -43.394 7.794 26.907 1.00 56.81 175 ASP A CA 1
ATOM 1301 C C . ASP A 1 175 ? -42.388 8.113 25.770 1.00 56.81 175 ASP A C 1
ATOM 1303 O O . ASP A 1 175 ? -41.927 7.213 25.070 1.00 56.81 175 ASP A O 1
ATOM 1307 N N . ASP A 1 176 ? -41.966 9.378 25.640 1.00 64.25 176 ASP A N 1
ATOM 1308 C CA . ASP A 1 176 ? -41.118 9.912 24.559 1.00 64.25 176 ASP A CA 1
ATOM 1309 C C . ASP A 1 176 ? -39.644 10.191 24.962 1.00 64.25 176 ASP A C 1
ATOM 1311 O O . ASP A 1 176 ? -38.903 10.878 24.257 1.00 64.25 176 ASP A O 1
ATOM 1315 N N . GLY A 1 177 ? -39.190 9.690 26.119 1.00 74.56 177 GLY A N 1
ATOM 1316 C CA . GLY A 1 177 ? -37.809 9.868 26.593 1.00 74.56 177 GLY A CA 1
ATOM 1317 C C . GLY A 1 177 ? -36.756 9.019 25.847 1.00 74.56 177 GLY A C 1
ATOM 1318 O O . GLY A 1 177 ? -37.084 7.981 25.269 1.00 74.56 177 GLY A O 1
ATOM 1319 N N . PRO A 1 178 ? -35.462 9.409 25.872 1.00 83.44 178 PRO A N 1
ATOM 1320 C CA . PRO A 1 178 ? -34.375 8.609 25.301 1.00 83.44 178 PRO A CA 1
ATOM 1321 C C . PRO A 1 178 ? -34.265 7.246 26.005 1.00 83.44 178 PRO A C 1
ATOM 1323 O O . PRO A 1 178 ? -34.376 7.161 27.227 1.00 83.44 178 PRO A O 1
ATOM 1326 N N . ARG A 1 179 ? -34.018 6.180 25.235 1.00 87.69 179 ARG A N 1
ATOM 1327 C CA . ARG A 1 179 ? -33.869 4.794 25.717 1.00 87.69 179 ARG A CA 1
ATOM 1328 C C . ARG A 1 179 ? -32.634 4.164 25.067 1.00 87.69 179 ARG A C 1
ATOM 1330 O O . ARG A 1 179 ? -32.355 4.455 23.903 1.00 87.69 179 ARG A O 1
ATOM 1337 N N . PHE A 1 180 ? -31.927 3.299 25.789 1.00 89.25 180 PHE A N 1
ATOM 1338 C CA . PHE A 1 180 ? -30.814 2.515 25.242 1.00 89.25 180 PHE A CA 1
ATOM 1339 C C . PHE A 1 180 ? -31.218 1.071 24.963 1.00 89.25 180 PHE A C 1
ATOM 1341 O O . PHE A 1 180 ? -32.026 0.489 25.682 1.00 89.25 180 PHE A O 1
ATOM 1348 N N . SER A 1 181 ? -30.589 0.464 23.964 1.00 88.81 181 SER A N 1
ATOM 1349 C CA .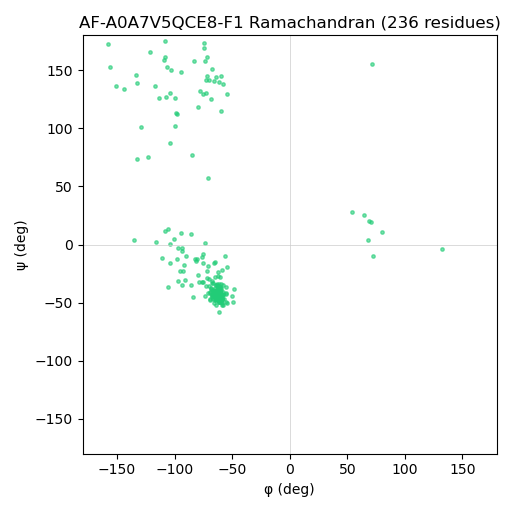 SER A 1 181 ? -30.525 -0.987 23.799 1.00 88.81 181 SER A CA 1
ATOM 1350 C C . SER A 1 181 ? -29.237 -1.525 24.421 1.00 88.81 181 SER A C 1
ATOM 1352 O O . SER A 1 181 ? -28.186 -0.888 24.359 1.00 88.81 181 SER A O 1
ATOM 1354 N N . ALA A 1 182 ? -29.267 -2.755 24.939 1.00 88.19 182 ALA A N 1
ATOM 1355 C CA . ALA A 1 182 ? -28.061 -3.441 25.415 1.00 88.19 182 ALA A CA 1
ATOM 1356 C C . ALA A 1 182 ? -26.984 -3.603 24.316 1.00 88.19 182 ALA A C 1
ATOM 1358 O O . ALA A 1 182 ? -25.801 -3.773 24.615 1.00 88.19 182 ALA A O 1
ATOM 1359 N N . SER A 1 183 ? -27.380 -3.549 23.038 1.00 88.81 183 SER A N 1
ATOM 1360 C CA . SER A 1 183 ? -26.466 -3.610 21.892 1.00 88.81 183 SER A CA 1
ATOM 1361 C C . SER A 1 183 ? -25.798 -2.283 21.537 1.00 88.81 183 SER A C 1
ATOM 1363 O O . SER A 1 183 ? -24.880 -2.303 20.715 1.00 88.81 183 SER A O 1
ATOM 1365 N N . ASP A 1 184 ? -26.270 -1.163 22.088 1.00 90.69 184 ASP A N 1
ATOM 1366 C CA . ASP A 1 184 ? -25.765 0.165 21.741 1.00 90.69 184 ASP A CA 1
ATOM 1367 C C . ASP A 1 184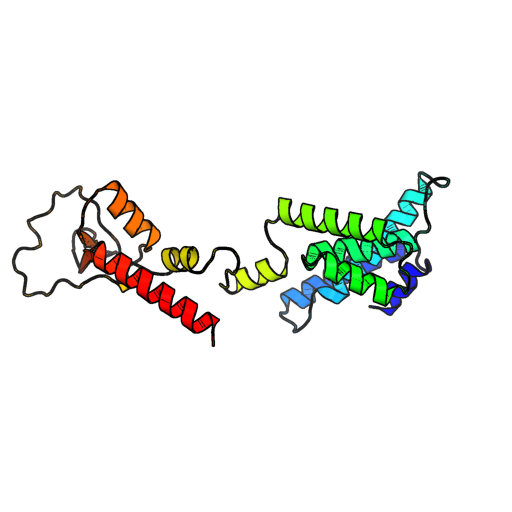 ? -24.322 0.338 22.210 1.00 90.69 184 ASP A C 1
ATOM 1369 O O . ASP A 1 184 ? -23.877 -0.282 23.183 1.00 90.69 184 ASP A O 1
ATOM 1373 N N . THR A 1 185 ? -23.570 1.169 21.490 1.00 92.56 185 THR A N 1
ATOM 1374 C CA . THR A 1 185 ? -22.163 1.414 21.808 1.00 92.56 185 THR A CA 1
ATOM 1375 C C . THR A 1 185 ? -22.014 2.464 22.903 1.00 92.56 185 THR A C 1
ATOM 1377 O O . THR A 1 185 ? -22.883 3.313 23.112 1.00 92.56 185 THR A O 1
ATOM 1380 N N . LEU A 1 186 ? -20.869 2.451 23.584 1.00 91.12 186 LEU A N 1
ATOM 1381 C CA . LEU A 1 186 ? -20.497 3.496 24.532 1.00 91.12 186 LEU A CA 1
ATOM 1382 C C . LEU A 1 186 ? -20.428 4.886 23.859 1.00 91.12 186 LEU A C 1
ATOM 1384 O O . LEU A 1 186 ? -20.778 5.879 24.494 1.00 91.12 186 LEU A O 1
ATOM 1388 N N . GLU A 1 187 ? -20.022 4.976 22.583 1.00 89.88 187 GLU A N 1
ATOM 1389 C CA . GLU A 1 187 ? -20.034 6.223 21.794 1.00 89.88 187 GLU A CA 1
ATOM 1390 C C . GLU A 1 187 ? -21.458 6.796 21.673 1.00 89.88 187 GLU A C 1
ATOM 1392 O O . GLU A 1 187 ? -21.673 7.982 21.942 1.00 89.88 187 GLU A O 1
ATOM 1397 N N . ASP A 1 188 ? -22.436 5.948 21.343 1.00 89.06 188 ASP A N 1
ATOM 1398 C CA . ASP A 1 188 ? -23.848 6.341 21.251 1.00 89.06 188 ASP A CA 1
ATOM 1399 C C . ASP A 1 188 ? -24.407 6.738 22.624 1.00 89.06 188 ASP A C 1
ATOM 1401 O O . ASP A 1 188 ? -25.081 7.764 22.754 1.00 89.06 188 ASP A O 1
ATOM 1405 N N . ALA A 1 189 ? -24.060 5.975 23.665 1.00 90.25 189 ALA A N 1
ATOM 1406 C CA . ALA A 1 189 ? -24.502 6.239 25.028 1.00 90.25 189 ALA A CA 1
ATOM 1407 C C . ALA A 1 189 ? -24.009 7.598 25.546 1.00 90.25 189 ALA A C 1
ATOM 1409 O O . ALA A 1 189 ? -24.801 8.412 26.025 1.00 90.25 189 ALA A O 1
ATOM 1410 N N . LEU A 1 190 ? -22.711 7.886 25.399 1.00 89.81 190 LEU A N 1
ATOM 1411 C CA . LEU A 1 190 ? -22.125 9.165 25.809 1.00 89.81 190 LEU A CA 1
ATOM 1412 C C . LEU A 1 190 ? -22.706 10.339 25.017 1.00 89.81 190 LEU A C 1
ATOM 1414 O O . LEU A 1 190 ? -22.998 11.379 25.605 1.00 89.81 190 LEU A O 1
ATOM 1418 N N . ARG A 1 191 ? -22.946 10.166 23.709 1.00 89.94 191 ARG A N 1
ATOM 1419 C CA . ARG A 1 191 ? -23.588 11.196 22.882 1.00 89.94 191 ARG A CA 1
ATOM 1420 C C . ARG A 1 191 ? -24.985 11.538 23.397 1.00 89.94 191 ARG A C 1
ATOM 1422 O O . ARG A 1 191 ? -25.315 12.719 23.480 1.00 89.94 191 ARG A O 1
ATOM 1429 N N . ILE A 1 192 ? -25.788 10.532 23.742 1.00 89.06 192 ILE A N 1
ATOM 1430 C CA . ILE A 1 192 ? -27.150 10.738 24.250 1.00 89.06 192 ILE A CA 1
ATOM 1431 C C . ILE A 1 192 ? -27.117 11.399 25.634 1.00 89.06 192 ILE A C 1
ATOM 1433 O O . ILE A 1 192 ? -27.874 12.347 25.863 1.00 89.06 192 ILE A O 1
ATOM 1437 N N . PHE A 1 193 ? -26.219 10.978 26.531 1.00 90.81 193 PHE A N 1
ATOM 1438 C CA . PHE A 1 193 ? -26.028 11.637 27.830 1.00 90.81 193 PHE A CA 1
ATOM 1439 C C . PHE A 1 193 ? -25.642 13.114 27.680 1.00 90.81 193 PHE A C 1
ATOM 1441 O O . PHE A 1 193 ? -26.202 13.969 28.366 1.00 90.81 193 PHE A O 1
ATOM 1448 N N . ASP A 1 194 ? -24.735 13.437 26.757 1.00 89.19 194 ASP A N 1
ATOM 1449 C CA . ASP A 1 194 ? -24.306 14.817 26.518 1.00 89.19 194 ASP A CA 1
ATOM 1450 C C . ASP A 1 194 ? -25.399 15.670 25.855 1.00 89.19 194 ASP A C 1
ATOM 1452 O O . ASP A 1 194 ? -25.536 16.846 26.189 1.00 89.19 194 ASP A O 1
ATOM 1456 N N . SER A 1 195 ? -26.206 15.101 24.949 1.00 87.69 195 SER A N 1
ATOM 1457 C CA . SER A 1 195 ? -27.283 15.846 24.279 1.00 87.69 195 SER A CA 1
ATOM 1458 C C . SER A 1 195 ? -28.508 16.081 25.159 1.00 87.69 195 SER A C 1
ATOM 1460 O O . SER A 1 195 ? -29.197 17.083 24.993 1.00 87.69 195 SER A O 1
ATOM 1462 N N . THR A 1 196 ? -28.805 15.150 26.067 1.00 86.00 196 THR A N 1
ATOM 1463 C CA . THR A 1 196 ? -30.012 15.200 26.911 1.00 86.00 196 THR A CA 1
ATOM 1464 C C . THR A 1 196 ? -29.741 15.828 28.274 1.00 86.00 196 THR A C 1
ATOM 1466 O O . THR A 1 196 ? -30.671 16.296 28.927 1.00 86.00 196 THR A O 1
ATOM 1469 N N . GLY A 1 197 ? -28.484 15.825 28.732 1.00 83.06 197 GLY A N 1
ATOM 1470 C CA . GLY A 1 197 ? -28.110 16.238 30.085 1.00 83.06 197 GLY A CA 1
ATOM 1471 C C . GLY A 1 197 ? -28.613 15.293 31.184 1.00 83.06 197 GLY A C 1
ATOM 1472 O O . GLY A 1 197 ? -28.416 15.577 32.366 1.00 83.06 197 GLY A O 1
ATOM 1473 N N . GLN A 1 198 ? -29.252 14.173 30.825 1.00 85.25 198 GLN A N 1
ATOM 1474 C CA . GLN A 1 198 ? -29.741 13.190 31.786 1.00 85.25 198 GLN A CA 1
ATOM 1475 C C . GLN A 1 198 ? -28.566 12.427 32.404 1.00 85.25 198 GLN A C 1
ATOM 1477 O O . GLN A 1 198 ? -27.551 12.170 31.762 1.00 85.25 198 GLN A O 1
ATOM 1482 N N . THR A 1 199 ? -28.683 12.068 33.682 1.00 84.25 199 THR A N 1
ATOM 1483 C CA . THR A 1 199 ? -27.623 11.327 34.398 1.00 84.25 199 THR A CA 1
ATOM 1484 C C . THR A 1 199 ? -27.832 9.811 34.339 1.00 84.25 199 THR A C 1
ATOM 1486 O O . THR A 1 199 ? -26.880 9.044 34.488 1.00 84.25 199 THR A O 1
ATOM 1489 N N . ARG A 1 200 ? -29.075 9.379 34.103 1.00 87.38 200 ARG A N 1
ATOM 1490 C CA . ARG A 1 200 ? -29.509 7.983 34.091 1.00 87.38 200 ARG A CA 1
ATOM 1491 C C . ARG A 1 200 ? -30.565 7.800 33.004 1.00 87.38 200 ARG A C 1
ATOM 1493 O O . ARG A 1 200 ? -31.468 8.623 32.912 1.00 87.38 200 ARG A O 1
ATOM 1500 N N . ILE A 1 201 ? -30.426 6.747 32.205 1.00 89.06 201 ILE A N 1
ATOM 1501 C CA . ILE A 1 201 ? -31.303 6.424 31.071 1.00 89.06 201 ILE A CA 1
ATOM 1502 C C . ILE A 1 201 ? -31.677 4.934 31.156 1.00 89.06 201 ILE A C 1
ATOM 1504 O O . ILE A 1 201 ? -30.813 4.117 31.508 1.00 89.06 201 ILE A O 1
ATOM 1508 N N . PRO A 1 202 ? -32.941 4.561 30.882 1.00 89.38 202 PRO A N 1
ATOM 1509 C CA . PRO A 1 202 ? -33.361 3.167 30.916 1.00 89.38 202 PRO A CA 1
ATOM 1510 C C . PRO A 1 202 ? -32.800 2.393 29.721 1.00 89.38 202 PRO A C 1
ATOM 1512 O O . PRO A 1 202 ? -32.745 2.887 28.591 1.00 89.38 202 PRO A O 1
ATOM 1515 N N . VAL A 1 203 ? -32.410 1.152 29.984 1.00 88.88 203 VAL A N 1
ATOM 1516 C CA . VAL A 1 203 ? -32.062 0.162 28.968 1.00 88.88 203 VAL A CA 1
ATOM 1517 C C . VAL A 1 203 ? -33.269 -0.742 28.784 1.00 88.88 203 VAL A C 1
ATOM 1519 O O . VAL A 1 203 ? -33.772 -1.310 29.757 1.00 88.88 203 VAL A O 1
ATOM 1522 N N . VAL A 1 204 ? -33.730 -0.870 27.548 1.00 88.75 204 VAL A N 1
ATOM 1523 C CA . VAL A 1 204 ? -34.925 -1.641 27.201 1.00 88.75 204 VAL A CA 1
ATOM 1524 C C . VAL A 1 204 ? -34.571 -2.918 26.461 1.00 88.75 204 VAL A C 1
ATOM 1526 O O . VAL A 1 204 ? -33.484 -3.049 25.887 1.00 88.75 204 VAL A O 1
ATOM 1529 N N . ASP A 1 205 ? -35.494 -3.873 26.495 1.00 83.88 205 ASP A N 1
ATOM 1530 C CA . ASP A 1 205 ? -35.373 -5.097 25.714 1.00 83.88 205 ASP A CA 1
ATOM 1531 C C . ASP A 1 205 ? -35.392 -4.774 24.207 1.00 83.88 205 ASP A C 1
ATOM 1533 O O . ASP A 1 205 ? -36.090 -3.872 23.735 1.00 83.88 205 ASP A O 1
ATOM 1537 N N . ALA A 1 206 ? -34.619 -5.533 23.433 1.00 78.94 206 ALA A N 1
ATOM 1538 C CA . ALA A 1 206 ? -34.586 -5.421 21.983 1.00 78.94 206 ALA A CA 1
ATOM 1539 C C . ALA A 1 206 ? -35.914 -5.862 21.342 1.00 78.94 206 ALA A C 1
ATOM 1541 O O . ALA A 1 206 ? -36.289 -5.329 20.295 1.00 78.94 206 ALA A O 1
ATOM 1542 N N . GLU A 1 207 ? -36.621 -6.820 21.955 1.00 79.50 207 GLU A N 1
ATOM 1543 C CA . GLU A 1 207 ? -37.904 -7.328 21.449 1.00 79.50 207 GLU A CA 1
ATOM 1544 C C . GLU A 1 207 ? -39.097 -6.489 21.917 1.00 79.50 207 GLU A C 1
ATOM 1546 O O . GLU A 1 207 ? -40.049 -6.290 21.159 1.00 79.50 207 GLU A O 1
ATOM 1551 N N . ASN A 1 208 ? -39.038 -5.957 23.141 1.00 79.06 208 ASN A N 1
ATOM 1552 C CA . ASN A 1 208 ? -40.090 -5.131 23.719 1.00 79.06 208 ASN A CA 1
ATOM 1553 C C . ASN A 1 208 ? -39.521 -3.821 24.273 1.00 79.06 208 ASN A C 1
ATOM 1555 O O . ASN A 1 208 ? -39.006 -3.766 25.389 1.00 79.06 208 ASN A O 1
ATOM 1559 N N . LYS A 1 209 ? -39.682 -2.747 23.496 1.00 73.81 209 LYS A N 1
ATOM 1560 C CA . LYS A 1 209 ? -39.153 -1.420 23.831 1.00 73.81 209 LYS A CA 1
ATOM 1561 C C . LYS A 1 209 ? -39.784 -0.792 25.069 1.00 73.81 209 LYS A C 1
ATOM 1563 O O . LYS A 1 209 ? -39.210 0.162 25.585 1.00 73.81 209 LYS A O 1
ATOM 1568 N N . ASP A 1 210 ? -40.919 -1.305 25.531 1.00 73.50 210 ASP A N 1
ATOM 1569 C CA . ASP A 1 210 ? -41.616 -0.801 26.718 1.00 73.50 210 ASP A CA 1
ATOM 1570 C C . ASP A 1 210 ? -41.216 -1.549 27.992 1.00 73.50 210 ASP A C 1
ATOM 1572 O O . ASP A 1 210 ? -41.601 -1.157 29.088 1.00 73.50 210 ASP A O 1
ATOM 1576 N N . HIS A 1 211 ? -40.405 -2.603 27.869 1.00 81.12 211 HIS A N 1
ATOM 1577 C CA . HIS A 1 211 ? -39.899 -3.351 29.008 1.00 81.12 211 HIS A CA 1
ATOM 1578 C C . HIS A 1 211 ? -38.485 -2.886 29.366 1.00 81.12 211 HIS A C 1
ATOM 1580 O O . HIS A 1 211 ? -37.530 -3.102 28.614 1.00 81.12 211 HIS A O 1
ATOM 1586 N N . ILE A 1 212 ? -38.352 -2.250 30.531 1.00 82.69 212 ILE A N 1
ATOM 1587 C CA . ILE A 1 212 ? -37.065 -1.809 31.073 1.00 82.69 212 ILE A CA 1
ATOM 1588 C C . ILE A 1 212 ? -36.363 -3.007 31.717 1.00 82.69 212 ILE A C 1
ATOM 1590 O O . ILE A 1 212 ? -36.852 -3.586 32.682 1.00 82.69 212 ILE A O 1
ATOM 1594 N N . ILE A 1 213 ? -35.188 -3.359 31.197 1.00 85.19 213 ILE A N 1
ATOM 1595 C CA . ILE A 1 213 ? -34.375 -4.480 31.691 1.00 85.19 213 ILE A CA 1
ATOM 1596 C C . ILE A 1 213 ? -33.282 -4.022 32.662 1.00 85.19 213 ILE A C 1
ATOM 1598 O O . ILE A 1 213 ? -32.877 -4.759 33.564 1.00 85.19 213 ILE A O 1
ATOM 1602 N N . ALA A 1 214 ? -32.769 -2.806 32.475 1.00 87.44 214 ALA A N 1
ATOM 1603 C CA . ALA A 1 214 ? -31.640 -2.288 33.233 1.00 87.44 214 ALA A CA 1
ATOM 1604 C C . ALA A 1 214 ? -31.605 -0.760 33.208 1.00 87.44 214 ALA A C 1
ATOM 1606 O O . ALA A 1 214 ? -32.331 -0.100 32.468 1.00 87.44 214 ALA A O 1
ATOM 1607 N N . TRP A 1 215 ? -30.699 -0.199 33.995 1.00 88.56 215 TRP A N 1
ATOM 1608 C CA . TRP A 1 215 ? -30.371 1.214 33.991 1.00 88.56 215 TRP A CA 1
ATOM 1609 C C . TRP A 1 215 ? -28.926 1.429 33.585 1.00 88.56 215 TRP A C 1
ATOM 1611 O O . TRP A 1 215 ? -28.029 0.761 34.093 1.00 88.56 215 TRP A O 1
ATOM 1621 N N . ALA A 1 216 ? -28.699 2.412 32.725 1.00 91.75 216 ALA A N 1
ATOM 1622 C CA . ALA A 1 216 ? -27.369 2.900 32.409 1.00 91.75 216 ALA A CA 1
ATOM 1623 C C . ALA A 1 216 ? -27.187 4.279 33.045 1.00 91.75 216 ALA A C 1
ATOM 1625 O O . ALA A 1 216 ? -28.003 5.182 32.827 1.00 91.75 216 ALA A O 1
ATOM 1626 N N . THR A 1 217 ? -26.118 4.463 33.819 1.00 92.44 217 THR A N 1
ATOM 1627 C CA . THR A 1 217 ? -25.743 5.785 34.332 1.00 92.44 217 THR A CA 1
ATOM 1628 C C . THR A 1 217 ? -24.522 6.326 33.601 1.00 92.44 217 THR A C 1
ATOM 1630 O O . THR A 1 217 ? -23.674 5.578 33.107 1.00 92.44 217 THR A O 1
ATOM 1633 N N . ARG A 1 218 ? -24.409 7.658 33.548 1.00 91.06 218 ARG A N 1
ATOM 1634 C CA . ARG A 1 218 ? -23.228 8.320 32.979 1.00 91.06 218 ARG A CA 1
ATOM 1635 C C . ARG A 1 218 ? -21.950 7.969 33.748 1.00 91.06 218 ARG A C 1
ATOM 1637 O O . ARG A 1 218 ? -20.884 7.898 33.142 1.00 91.06 218 ARG A O 1
ATOM 1644 N N . LEU A 1 219 ? -22.051 7.779 35.066 1.00 90.94 219 LEU A N 1
ATOM 1645 C CA . LEU A 1 219 ? -20.910 7.426 35.907 1.00 90.94 219 LEU A CA 1
ATOM 1646 C C . LEU A 1 219 ? -20.384 6.035 35.537 1.00 90.94 219 LEU A C 1
ATOM 1648 O O . LEU A 1 219 ? -19.204 5.919 35.221 1.00 90.94 219 LEU A O 1
ATOM 1652 N N . ASP A 1 220 ? -21.266 5.036 35.457 1.00 90.94 220 ASP A N 1
ATOM 1653 C CA . ASP A 1 220 ? -20.889 3.657 35.113 1.00 90.94 220 ASP A CA 1
ATOM 1654 C C . ASP A 1 220 ? -20.268 3.578 33.711 1.00 90.94 220 ASP A C 1
ATOM 1656 O O . ASP A 1 220 ? -19.262 2.902 33.502 1.00 90.94 220 ASP A O 1
ATOM 1660 N N . ALA A 1 221 ? -20.806 4.341 32.752 1.00 90.56 221 ALA A N 1
ATOM 1661 C CA . ALA A 1 221 ? -20.255 4.439 31.401 1.00 90.56 221 ALA A CA 1
ATOM 1662 C C . ALA A 1 221 ? -18.810 4.982 31.395 1.00 90.56 221 ALA A C 1
ATOM 1664 O O . ALA A 1 221 ? -17.939 4.461 30.693 1.00 90.56 221 ALA A O 1
ATOM 1665 N N . LEU A 1 222 ? -18.537 6.029 32.183 1.00 90.88 222 LEU A N 1
ATOM 1666 C CA . LEU A 1 222 ? -17.202 6.627 32.301 1.00 90.88 222 LEU A CA 1
ATOM 1667 C C . LEU A 1 222 ? -16.234 5.742 33.096 1.00 90.88 222 LEU A C 1
ATOM 1669 O O . LEU A 1 222 ? -15.048 5.685 32.761 1.00 90.88 222 LEU A O 1
ATOM 1673 N N . GLU A 1 223 ? -16.712 5.044 34.124 1.00 91.12 223 GLU A N 1
ATOM 1674 C CA . GLU A 1 223 ? -15.919 4.068 34.875 1.00 91.12 223 GLU A CA 1
ATOM 1675 C C . GLU A 1 223 ? -15.526 2.881 33.995 1.00 91.12 223 GLU A C 1
ATOM 1677 O O . GLU A 1 223 ? -14.343 2.540 33.931 1.00 91.12 223 GLU A O 1
ATOM 1682 N N . ALA A 1 224 ? -16.472 2.322 33.235 1.00 89.94 224 ALA A N 1
ATOM 1683 C CA . ALA A 1 224 ? -16.211 1.252 32.277 1.00 89.94 224 ALA A CA 1
ATOM 1684 C C . ALA A 1 224 ? -15.226 1.691 31.184 1.00 89.94 224 ALA A C 1
ATOM 1686 O O . ALA A 1 224 ? -14.291 0.957 30.852 1.00 89.94 224 ALA A O 1
ATOM 1687 N N . TYR A 1 225 ? -15.367 2.920 30.676 1.00 89.06 225 TYR A N 1
ATOM 1688 C CA . TYR A 1 225 ? -14.418 3.507 29.729 1.00 89.06 225 TYR A CA 1
ATOM 1689 C C . TYR A 1 225 ? -12.999 3.612 30.306 1.00 89.06 225 TYR A C 1
ATOM 1691 O O . TYR A 1 225 ? -12.033 3.179 29.673 1.00 89.06 225 TYR A O 1
ATOM 1699 N N . ASN A 1 226 ? -12.860 4.159 31.518 1.00 87.75 226 ASN A N 1
ATOM 1700 C CA . ASN A 1 226 ? -11.566 4.304 32.185 1.00 87.75 226 ASN A CA 1
ATOM 1701 C C . ASN A 1 226 ? -10.937 2.945 32.517 1.00 87.75 226 ASN A C 1
ATOM 1703 O O . ASN A 1 226 ? -9.734 2.768 32.318 1.00 87.75 226 ASN A O 1
ATOM 1707 N N . ALA A 1 227 ? -11.728 1.974 32.974 1.00 88.25 227 ALA A N 1
ATOM 1708 C CA . ALA A 1 227 ? -11.258 0.620 33.250 1.00 88.25 227 ALA A CA 1
ATOM 1709 C C . ALA A 1 227 ? -10.720 -0.056 31.979 1.00 88.25 227 ALA A C 1
ATOM 1711 O O . ALA A 1 227 ? -9.599 -0.571 31.978 1.00 88.25 227 ALA A O 1
ATOM 1712 N N . ALA A 1 228 ? -11.465 0.031 30.874 1.00 86.12 228 ALA A N 1
ATOM 1713 C CA . ALA A 1 228 ? -11.039 -0.496 29.581 1.00 86.12 228 ALA A CA 1
ATOM 1714 C C . ALA A 1 228 ? -9.770 0.199 29.055 1.00 86.12 228 ALA A C 1
ATOM 1716 O O . ALA A 1 228 ? -8.901 -0.449 28.470 1.00 86.12 228 ALA A O 1
ATOM 1717 N N . LEU A 1 229 ? -9.613 1.503 29.304 1.00 83.44 229 LEU A N 1
ATOM 1718 C CA . LEU A 1 229 ? -8.398 2.239 28.947 1.00 83.44 229 LEU A CA 1
ATOM 1719 C C . LEU A 1 229 ? -7.171 1.794 29.731 1.00 83.44 229 LEU A C 1
ATOM 1721 O O . LEU A 1 229 ? -6.090 1.645 29.157 1.00 83.44 229 LEU A O 1
ATOM 1725 N N . ILE A 1 230 ? -7.328 1.592 31.038 1.00 83.88 230 ILE A N 1
ATOM 1726 C CA . ILE A 1 230 ? -6.252 1.094 31.895 1.00 83.88 230 ILE A CA 1
ATOM 1727 C C . ILE A 1 230 ? -5.833 -0.296 31.421 1.00 83.88 230 ILE A C 1
ATOM 1729 O O . ILE A 1 230 ? -4.640 -0.539 31.253 1.00 83.88 230 ILE A O 1
ATOM 1733 N N . GLN A 1 231 ? -6.792 -1.179 31.138 1.00 82.81 231 GLN A N 1
ATOM 1734 C CA . GLN A 1 231 ? -6.503 -2.521 30.643 1.00 82.81 231 GLN A CA 1
ATOM 1735 C C . GLN A 1 231 ? -5.756 -2.494 29.302 1.00 82.81 231 GLN A C 1
ATOM 1737 O O . GLN A 1 231 ? -4.715 -3.139 29.177 1.00 82.81 231 GLN A O 1
ATOM 1742 N N . ALA A 1 232 ? -6.226 -1.700 28.337 1.00 75.94 232 ALA A N 1
ATOM 1743 C CA . ALA A 1 232 ? -5.574 -1.565 27.035 1.00 75.94 232 ALA A CA 1
ATOM 1744 C C . ALA A 1 232 ? -4.131 -1.041 27.154 1.00 75.94 232 ALA A C 1
ATOM 1746 O O . ALA A 1 232 ? -3.241 -1.495 26.437 1.00 75.94 232 ALA A O 1
ATOM 1747 N N . ASN A 1 233 ? -3.878 -0.117 28.087 1.00 72.31 233 ASN A N 1
ATOM 1748 C CA . ASN A 1 233 ? -2.523 0.345 28.379 1.00 72.31 233 ASN A CA 1
ATOM 1749 C C . ASN A 1 233 ? -1.668 -0.752 29.024 1.00 72.31 233 ASN A C 1
ATOM 1751 O O . ASN A 1 233 ? -0.531 -0.941 28.610 1.00 72.31 233 ASN A O 1
ATOM 1755 N N . VAL A 1 234 ? -2.184 -1.493 30.008 1.00 73.62 234 VAL A N 1
ATOM 1756 C CA . VAL A 1 234 ? -1.434 -2.579 30.668 1.00 73.62 234 VAL A CA 1
ATOM 1757 C C . VAL A 1 234 ? -1.038 -3.675 29.675 1.00 73.62 234 VAL A C 1
ATOM 1759 O O . VAL A 1 234 ? 0.083 -4.176 29.738 1.00 73.62 234 VAL A O 1
ATOM 1762 N N . GLU A 1 235 ? -1.923 -4.026 28.742 1.00 67.12 235 GLU A N 1
ATOM 1763 C CA . GLU A 1 235 ? -1.639 -5.003 27.684 1.00 67.12 235 GLU A CA 1
ATOM 1764 C C . GLU A 1 235 ? -0.570 -4.511 26.697 1.00 67.12 235 GLU A C 1
ATOM 1766 O O . GLU A 1 235 ? 0.230 -5.314 26.230 1.00 67.12 235 GLU A O 1
ATOM 1771 N N . ALA A 1 236 ? -0.493 -3.205 26.424 1.00 56.97 236 ALA A N 1
ATOM 1772 C CA . ALA A 1 236 ? 0.524 -2.627 25.542 1.00 56.97 236 ALA A CA 1
ATOM 1773 C C . ALA A 1 236 ? 1.951 -2.630 26.132 1.00 56.97 236 ALA A C 1
ATOM 1775 O O . ALA A 1 236 ? 2.916 -2.483 25.381 1.00 56.97 236 ALA A O 1
ATOM 1776 N N . TYR A 1 237 ? 2.092 -2.784 27.454 1.00 53.44 237 TYR A N 1
ATOM 1777 C CA . TYR A 1 237 ? 3.382 -2.814 28.162 1.00 53.44 237 TYR A CA 1
ATOM 1778 C C . TYR A 1 237 ? 3.771 -4.211 28.684 1.00 53.44 237 TYR A C 1
ATOM 1780 O O . TYR A 1 237 ? 4.709 -4.322 29.479 1.00 53.44 237 TYR A O 1
ATOM 1788 N N . ARG A 1 238 ? 3.071 -5.269 28.260 1.00 45.56 238 ARG A N 1
ATOM 1789 C CA . ARG A 1 238 ? 3.460 -6.672 28.482 1.00 45.56 238 ARG A CA 1
ATOM 1790 C C . ARG A 1 238 ? 4.143 -7.255 27.253 1.00 45.56 238 ARG A C 1
ATOM 1792 O O . ARG A 1 238 ? 5.088 -8.044 27.468 1.00 45.56 238 ARG A O 1
#

Foldseek 3Di:
DVVVLVCLLVVVDDLVRLVVVLVVLVVVVVVCVVVVPPDDCQVSQLSNQLSVQLNVLVVVCVVPVPPGDHSSLRSLLRSLLSNLLQALPLVVSLVVSCVVVVDCPCSVVSSVSSVVSSVVSCVPPVDHNVCVVCVVVVRHPPVPLLVSQQAPAFLLNQWAFDDPPPPPPLPPDDPPDDEAERGHGLVVVVVSCVVVVDQKHFYAYPVDRSHGGTMDGPVSSVVSSVVSNVVVVVVVVD

Solvent-accessible surface area (backbone atoms only — not comparable to full-atom values): 12858 Å² total; per-residue (Å²): 106,68,66,60,35,52,38,34,44,69,58,73,57,55,59,70,55,27,52,52,51,35,54,51,48,51,53,54,50,51,52,41,58,72,67,66,50,99,73,75,65,62,68,58,27,33,41,42,11,18,26,51,15,22,34,48,22,54,54,46,30,71,78,37,63,93,77,42,67,59,30,22,58,33,5,55,42,24,15,38,21,39,30,6,32,47,65,55,40,43,69,63,39,46,51,51,48,34,69,74,69,73,54,68,89,54,45,68,64,39,48,52,43,12,46,51,32,28,51,52,36,39,72,76,65,72,49,31,52,62,55,49,57,32,45,76,71,73,46,60,82,85,68,38,70,71,59,51,46,33,68,67,42,32,40,58,79,46,43,46,68,65,62,93,83,62,84,69,74,92,75,79,70,68,93,87,60,80,73,42,44,51,82,37,31,39,51,58,52,52,50,50,35,69,75,67,70,52,61,64,41,46,21,23,39,90,91,43,75,87,43,73,56,26,39,37,38,56,64,41,51,51,50,50,49,51,51,52,50,52,50,56,51,56,63,74,76,109

Nearest PDB structures (foldseek):
  3ejy-assembly1_A  TM=8.864E-01  e=1.570E-05  Escherichia coli
  2htk-assembly1_B  TM=8.857E-01  e=1.570E-05  Escherichia coli
  5hd8-assembly1_B  TM=8.862E-01  e=1.656E-05  Escherichia coli K-12
  2ht4-assembly1_B  TM=9.124E-01  e=3.131E-05  Escherichia coli
  2ht2-assembly1_B  TM=8.935E-01  e=6.583E-05  Escherichia coli

Secondary structure (DSSP, 8-state):
-HHHHHHHHTT-S-HHHHHHHHHHHHHHHHHHHHTT-S--SHHHHHHHHHHHHHHHHHHHHHH-TTTPPPHHHHHHHHHHHHHHHHH--HHHHHHHHHHHHT-STTHHHHHHHHHHHHHHHHHHHSS-HHHHHHHTTT--SSSHHHHHHHHH-BGGGT-EEPPTT-TTGGGSS-TTS--EETT-BHHHHHHHHHHH--SEEEEE-SS-TT-EEEEEEHHHHHHHHHHHHHHHHHHHT-

Sequence (238 aa):
GYEATDLALKEYFPLAVLLSLMFAKMIATAITLASRFGGGVFSPSLYLGAMAGGAFGIIAASFYPDLGSSSGLYAILGMGGVAAAVLGAPISTTLIIFELTGGFDLAIALLLIVTISSGLTQAIHGRSFFHWQLGGRGLFLIDGPHKHIVRTLRVLDFMTLVRQDEEGVDHEFEDDGPRFSASDTLEDALRIFDSTGQTRIPVVDAENKDHIIAWATRLDALEAYNAALI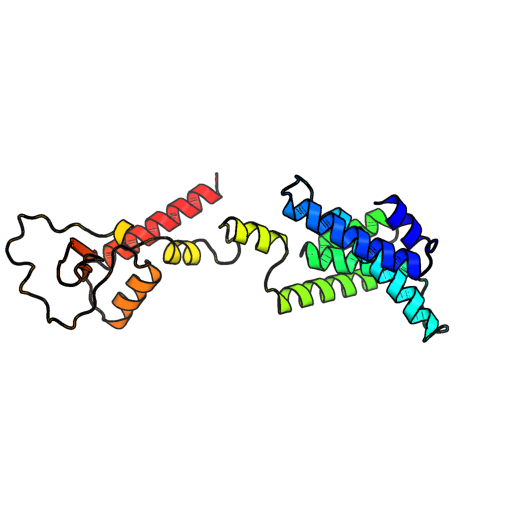QANVEAYR

Radius of gyration: 28.37 Å; Cα contacts (8 Å, |Δi|>4): 318; chains: 1; bounding box: 70×35×72 Å